Protein AF-A0A1E1XI70-F1 (afdb_monomer_lite)

pLDDT: mean 80.79, std 15.62, range [32.22, 97.38]

InterPro domains:
  IPR002223 Pancreatic trypsin inhibitor Kunitz domain [PF00014] (20-71)
  IPR002223 Pancreatic trypsin inhibitor Kunitz domain [PF00014] (139-196)
  IPR002223 Pancreatic trypsin inhibitor Kunitz domain [PF00014] (202-258)
  IPR002223 Pancreatic trypsin inhibitor Kunitz domain [PR00759] (18-32)
  IPR002223 Pancreatic trypsin inhibitor Kunitz domain [PR00759] (233-243)
  IPR002223 Pancreatic trypsin inhibitor Kunitz domain [PR00759] (243-258)
  IPR002223 Pancreatic trypsin inhibitor Kunitz domain [PS50279] (21-70)
  IPR002223 Pancreatic trypsin inhibitor Kunitz domain [PS50279] (139-196)
  IPR002223 Pancreatic trypsin inhibitor Kunitz domain [PS50279] (203-258)
  IPR002223 Pancreatic trypsin inhibitor Kunitz domain [SM00131] (19-71)
  IPR002223 Pancreatic trypsin inhibitor Kunitz domain [SM00131] (76-132)
  IPR002223 Pancreatic trypsin inhibitor Kunitz domain [SM00131] (137-197)
  IPR002223 Pancreatic trypsin inhibitor Kunitz domain [SM00131] (201-259)
  IPR020901 Proteinase inhibitor I2, Kunitz, conserved site [PS00280] (236-254)
  IPR036880 Pancreatic trypsin inhibitor Kunitz domain superfamily [G3DSA:4.10.410.10] (11-74)
  IPR036880 Pancreatic trypsin inhibitor Kunitz domain superfamily [G3DSA:4.10.410.10] (77-201)
  IPR036880 Pancreatic trypsin inhibitor Kunitz domain superfamily [G3DSA:4.10.410.10] (202-261)
  IPR036880 Pancreatic trypsin inhibitor Kunitz domain superfamily [G3DSA:4.10.410.10] (262-324)
  IPR036880 Pancreatic trypsin inhibitor Kunitz domain superfamily [SSF57362] (17-73)
  IPR036880 Pancreatic trypsin inhibitor Kunitz domain superfamily [SSF57362] (135-198)

Organism: NCBI:txid187763

Secondary structure (DSSP, 8-state):
----------PPS--SPPGGGPPPS-----------EEEETTTTEEEE-SS--S--TTEESSHHHHIIIIIHHHHGGGSPP-EE--SS-EEEEEEETTTTEEEEEEEEE--SS-SS----BSSHHHHHHHHGGG---GGGSPP---EE---S-GGG----EEEEETTTTEEEEE---EE---S--BSSHHHHHHHHGGGS-GGGSPP---B--TTS-S--EEEEEEETTTTEEEEEEE-SBS--S--BSSHHHHHHHH-TT---GGGS-----TT---SEEEEEEETTTTEEEEEEES----TTSS-BSSHHHHHHHH-EE------S---

Radius of gyration: 27.21 Å; chains: 1; bounding box: 69×56×93 Å

Sequence (331 aa):
LLLTIAGLTAAAPGTEVPGVCKIPEDQPPCRANLPAWVYNKSAGYCEKLAHGGCYKPGSFFSEEDCNVNCRDPVLGLCAAPVKRSCGSGSKQYFFDPEMRQCSSYDGCFSTGRVSNGGKTFSSFKDCNDTCERFAQDPCLLSQDSGKDCREEPAASRTKTWFSFNSEKGVCEALNYKGCAGNRNRFRDEKDCWKVCAKHMKTCNLPLSSGYACGHHKGKAVRVYGYNPKSEKCERFMYKGCGGNNNKFRTARDCWNTCARASSNNCAKDPNLNVDGIGIYQRYYYDRGDDKCKFTRFFTKSNDGKNRFYTVTECQKECKAYYKGETNWMED

Structure (mmCIF, N/CA/C/O backbone):
data_AF-A0A1E1XI70-F1
#
_entry.id   AF-A0A1E1XI70-F1
#
loop_
_atom_site.group_PDB
_atom_site.id
_atom_site.type_symbol
_atom_site.label_atom_id
_atom_site.label_alt_id
_atom_site.label_comp_id
_atom_site.label_asym_id
_atom_site.label_entity_id
_atom_site.label_seq_id
_atom_site.pdbx_PDB_ins_code
_atom_site.Cartn_x
_atom_site.Cartn_y
_atom_site.Cartn_z
_atom_site.occupancy
_atom_site.B_iso_or_equiv
_atom_site.auth_seq_id
_atom_site.auth_comp_id
_atom_site.auth_asym_id
_atom_site.auth_atom_id
_atom_site.pdbx_PDB_model_num
ATOM 1 N N . LEU A 1 1 ? 10.504 -40.629 -48.643 1.00 36.75 1 LEU A N 1
ATOM 2 C CA . LEU A 1 1 ? 10.245 -39.173 -48.651 1.00 36.75 1 LEU A CA 1
ATOM 3 C C . LEU A 1 1 ? 9.779 -38.778 -47.246 1.00 36.75 1 LEU A C 1
ATOM 5 O O . LEU A 1 1 ? 8.611 -38.943 -46.934 1.00 36.75 1 LEU A O 1
ATOM 9 N N . LEU A 1 2 ? 10.697 -38.386 -46.360 1.00 32.22 2 LEU A N 1
ATOM 10 C CA . LEU A 1 2 ? 10.379 -37.884 -45.016 1.00 32.22 2 LEU A CA 1
ATOM 11 C C . LEU A 1 2 ? 10.746 -36.400 -45.009 1.00 32.22 2 LEU A C 1
ATOM 13 O O . LEU A 1 2 ? 11.922 -36.053 -44.988 1.00 32.22 2 LEU A O 1
ATOM 17 N N . LEU A 1 3 ? 9.737 -35.539 -45.124 1.00 34.41 3 LEU A N 1
ATOM 18 C CA . LEU A 1 3 ? 9.882 -34.089 -45.020 1.00 34.41 3 LEU A CA 1
ATOM 19 C C . LEU A 1 3 ? 9.812 -33.711 -43.539 1.00 34.41 3 LEU A C 1
ATOM 21 O O . LEU A 1 3 ? 8.733 -33.645 -42.956 1.00 34.41 3 LEU A O 1
ATOM 25 N N . THR A 1 4 ? 10.966 -33.475 -42.922 1.00 32.84 4 THR A N 1
ATOM 26 C CA . THR A 1 4 ? 11.047 -32.794 -41.628 1.00 32.84 4 THR A CA 1
ATOM 27 C C . THR A 1 4 ? 10.835 -31.302 -41.857 1.00 32.84 4 THR A C 1
ATOM 29 O O . THR A 1 4 ? 11.703 -30.621 -42.404 1.00 32.84 4 THR A O 1
ATOM 32 N N . ILE A 1 5 ? 9.675 -30.790 -41.449 1.00 40.28 5 ILE A N 1
ATOM 33 C CA . ILE A 1 5 ? 9.420 -29.351 -41.376 1.00 40.28 5 ILE A CA 1
ATOM 34 C C . ILE A 1 5 ? 10.226 -28.825 -40.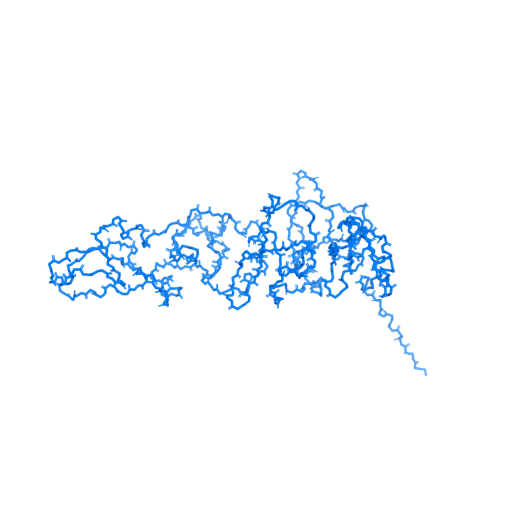185 1.00 40.28 5 ILE A C 1
ATOM 36 O O . ILE A 1 5 ? 9.846 -29.015 -39.031 1.00 40.28 5 ILE A O 1
ATOM 40 N N . ALA A 1 6 ? 11.368 -28.199 -40.467 1.00 37.16 6 ALA A N 1
ATOM 41 C CA . ALA A 1 6 ? 12.094 -27.403 -39.490 1.00 37.16 6 ALA A CA 1
ATOM 42 C C . ALA A 1 6 ? 11.239 -26.174 -39.154 1.00 37.16 6 ALA A C 1
ATOM 44 O O . ALA A 1 6 ? 11.176 -25.211 -39.918 1.00 37.16 6 ALA A O 1
ATOM 45 N N . GLY A 1 7 ? 10.533 -26.227 -38.026 1.00 36.09 7 GLY A N 1
ATOM 46 C CA . GLY A 1 7 ? 9.902 -25.048 -37.453 1.00 36.09 7 GLY A CA 1
ATOM 47 C C . GLY A 1 7 ? 10.990 -24.073 -37.021 1.00 36.09 7 GLY A C 1
ATOM 48 O O . GLY A 1 7 ? 11.683 -24.323 -36.038 1.00 36.09 7 GLY A O 1
ATOM 49 N N . LEU A 1 8 ? 11.148 -22.963 -37.745 1.00 35.81 8 LEU A N 1
ATOM 50 C CA . LEU A 1 8 ? 11.827 -21.795 -37.199 1.00 35.81 8 LEU A CA 1
ATOM 51 C C . LEU A 1 8 ? 10.974 -21.283 -36.036 1.00 35.81 8 LEU A C 1
ATOM 53 O O . LEU A 1 8 ? 9.985 -20.579 -36.235 1.00 35.81 8 LEU A O 1
ATOM 57 N N . THR A 1 9 ? 11.351 -21.627 -34.808 1.00 36.56 9 THR A N 1
ATOM 58 C CA . THR A 1 9 ? 10.930 -20.850 -33.647 1.00 36.56 9 THR A CA 1
ATOM 59 C C . THR A 1 9 ? 11.609 -19.492 -33.771 1.00 36.56 9 THR A C 1
ATOM 61 O O . THR A 1 9 ? 12.802 -19.364 -33.493 1.00 36.56 9 THR A O 1
ATOM 64 N N . ALA A 1 10 ? 10.876 -18.483 -34.241 1.00 38.19 10 ALA A N 1
ATOM 65 C CA . ALA A 1 10 ? 11.302 -17.101 -34.107 1.00 38.19 10 ALA A CA 1
ATOM 66 C C . ALA A 1 10 ? 11.546 -16.848 -32.613 1.00 38.19 10 ALA A C 1
ATOM 68 O O . ALA A 1 10 ? 10.612 -16.898 -31.811 1.00 38.19 10 ALA A O 1
ATOM 69 N N . ALA A 1 11 ? 12.808 -16.652 -32.228 1.00 37.28 11 ALA A N 1
ATOM 70 C CA . ALA A 1 11 ? 13.140 -16.202 -30.888 1.00 37.28 11 ALA A CA 1
ATOM 71 C C . ALA A 1 11 ? 12.366 -14.903 -30.643 1.00 37.28 11 ALA A C 1
ATOM 73 O O . ALA A 1 11 ? 12.444 -13.971 -31.446 1.00 37.28 11 ALA A O 1
ATOM 74 N N . ALA A 1 12 ? 11.572 -14.863 -29.573 1.00 42.62 12 ALA A N 1
ATOM 75 C CA . ALA A 1 12 ? 10.862 -13.653 -29.195 1.00 42.62 12 ALA A CA 1
ATOM 76 C C . ALA A 1 12 ? 11.886 -12.504 -29.069 1.00 42.62 12 ALA A C 1
ATOM 78 O O . ALA A 1 12 ? 12.865 -12.661 -28.334 1.00 42.62 12 ALA A O 1
ATOM 79 N N . PRO A 1 13 ? 11.717 -11.373 -29.777 1.00 45.78 13 PRO A N 1
ATOM 80 C CA . PRO A 1 13 ? 12.669 -10.274 -29.701 1.00 45.78 13 PRO A CA 1
ATOM 81 C C . PRO A 1 13 ? 12.710 -9.725 -28.265 1.00 45.78 13 PRO A C 1
ATOM 83 O O . PRO A 1 13 ? 11.674 -9.372 -27.702 1.00 45.78 13 PRO A O 1
ATOM 86 N N . GLY A 1 14 ? 13.909 -9.686 -27.671 1.00 56.88 14 GLY A N 1
ATOM 87 C CA . GLY A 1 14 ? 14.167 -9.145 -26.329 1.00 56.88 14 GLY A CA 1
ATOM 88 C C . GLY A 1 14 ? 14.480 -10.200 -25.265 1.00 56.88 14 GLY A C 1
ATOM 89 O O . GLY A 1 14 ? 13.714 -10.394 -24.327 1.00 56.88 14 GLY A O 1
ATOM 90 N N . THR A 1 15 ? 15.590 -10.926 -25.395 1.00 64.31 15 THR A N 1
ATOM 91 C CA . THR A 1 15 ? 16.088 -11.821 -24.323 1.00 64.31 15 THR A CA 1
ATOM 92 C C . THR A 1 15 ? 17.598 -11.763 -24.123 1.00 64.31 15 THR A C 1
ATOM 94 O O . THR A 1 15 ? 18.096 -12.202 -23.086 1.00 64.31 15 THR A O 1
ATOM 97 N N . GLU A 1 16 ? 18.344 -11.214 -25.082 1.00 78.88 16 GLU A N 1
ATOM 98 C CA . GLU A 1 16 ? 19.794 -11.097 -24.990 1.00 78.88 16 GLU A CA 1
ATOM 99 C C . GLU A 1 16 ? 20.207 -9.708 -24.515 1.00 78.88 16 GLU A C 1
ATOM 101 O O . GLU A 1 16 ? 19.712 -8.688 -24.987 1.00 78.88 16 GLU A O 1
ATOM 106 N N . VAL A 1 17 ? 21.137 -9.684 -23.561 1.00 85.12 17 VAL A N 1
ATOM 107 C CA . VAL A 1 17 ? 21.724 -8.443 -23.057 1.00 85.12 17 VAL A CA 1
ATOM 108 C C . VAL A 1 17 ? 22.630 -7.858 -24.142 1.00 85.12 17 VAL A C 1
ATOM 110 O O . VAL A 1 17 ? 23.571 -8.553 -24.548 1.00 85.12 17 VAL A O 1
ATOM 113 N N . PRO A 1 18 ? 22.400 -6.607 -24.590 1.00 89.50 18 PRO A N 1
ATOM 114 C CA . PRO A 1 18 ? 23.230 -5.978 -25.610 1.00 89.50 18 PRO A CA 1
ATOM 115 C C . PRO A 1 18 ? 24.713 -5.984 -25.224 1.00 89.50 18 PRO A C 1
ATOM 117 O O . PRO A 1 18 ? 25.066 -5.821 -24.056 1.00 89.50 18 PRO A O 1
ATOM 120 N N . GLY A 1 19 ? 25.604 -6.158 -26.205 1.00 87.88 19 GLY A N 1
ATOM 121 C CA . GLY A 1 19 ? 27.051 -6.233 -25.958 1.00 87.88 19 GLY A CA 1
ATOM 122 C C . GLY A 1 19 ? 27.605 -5.008 -25.221 1.00 87.88 19 GLY A C 1
ATOM 123 O O . GLY A 1 19 ? 28.446 -5.161 -24.340 1.00 87.88 19 GLY A O 1
ATOM 124 N N . VAL A 1 20 ? 27.053 -3.822 -25.505 1.00 88.06 20 VAL A N 1
ATOM 125 C CA . VAL A 1 20 ? 27.390 -2.543 -24.852 1.00 88.06 20 VAL A CA 1
ATOM 126 C C . VAL A 1 20 ? 27.106 -2.524 -23.346 1.00 88.06 20 VAL A C 1
ATOM 128 O O . VAL A 1 20 ? 27.635 -1.672 -22.647 1.00 88.06 20 VAL A O 1
ATOM 131 N N . CYS A 1 21 ? 26.310 -3.469 -22.843 1.00 89.31 21 CYS A N 1
ATOM 132 C CA . CYS A 1 21 ? 25.893 -3.573 -21.445 1.00 89.31 21 CYS A CA 1
ATOM 133 C C . CYS A 1 21 ? 26.704 -4.594 -20.640 1.00 89.31 21 CYS A C 1
ATOM 135 O O . CYS A 1 21 ? 26.502 -4.724 -19.434 1.00 89.31 21 CYS A O 1
ATOM 137 N N . LYS A 1 22 ? 27.580 -5.367 -21.294 1.00 86.94 22 LYS A N 1
ATOM 138 C CA . LYS A 1 22 ? 28.410 -6.375 -20.626 1.00 86.94 22 LYS A CA 1
ATOM 139 C C . LYS A 1 22 ? 29.581 -5.690 -19.922 1.00 86.94 22 LYS A C 1
ATOM 141 O O . LYS A 1 22 ? 30.336 -4.959 -20.557 1.00 86.94 22 LYS A O 1
ATOM 146 N N . ILE A 1 23 ? 29.743 -5.965 -18.628 1.00 76.62 23 ILE A N 1
ATOM 147 C CA . ILE A 1 23 ? 30.882 -5.497 -17.829 1.00 76.62 23 ILE A CA 1
ATOM 148 C C . ILE A 1 23 ? 31.977 -6.578 -17.859 1.00 76.62 23 ILE A C 1
ATOM 150 O O . ILE A 1 23 ? 31.678 -7.721 -17.510 1.00 76.62 23 ILE A O 1
ATOM 154 N N . PRO A 1 24 ? 33.222 -6.259 -18.257 1.00 73.25 24 PRO A N 1
ATOM 155 C CA . PRO A 1 24 ? 34.359 -7.178 -18.153 1.00 73.25 24 PRO A CA 1
ATOM 156 C C . PRO A 1 24 ? 34.677 -7.566 -16.697 1.00 73.25 24 PRO A C 1
ATOM 158 O O . PRO A 1 24 ? 34.631 -6.712 -15.813 1.00 73.25 24 PRO A O 1
ATOM 161 N N . GLU A 1 25 ? 35.018 -8.837 -16.464 1.00 63.12 25 GLU A N 1
ATOM 162 C CA . GLU A 1 25 ? 35.228 -9.432 -15.128 1.00 63.12 25 GLU A CA 1
ATOM 163 C C . GLU A 1 25 ? 36.538 -8.960 -14.457 1.00 63.12 25 GLU A C 1
ATOM 165 O O . GLU A 1 25 ? 36.569 -8.744 -13.247 1.00 63.12 25 GLU A O 1
ATOM 170 N N . ASP A 1 26 ? 37.571 -8.666 -15.255 1.00 60.97 26 ASP A N 1
ATOM 171 C CA . ASP A 1 26 ? 38.874 -8.169 -14.799 1.00 60.97 26 ASP A CA 1
ATOM 172 C C . ASP A 1 26 ? 39.021 -6.664 -15.053 1.00 60.97 26 ASP A C 1
ATOM 174 O O . ASP A 1 26 ? 39.317 -6.229 -16.170 1.00 60.97 26 ASP A O 1
ATOM 178 N N . GLN A 1 27 ? 38.837 -5.838 -14.018 1.00 54.00 27 GLN A N 1
ATOM 179 C CA . GLN A 1 27 ? 39.181 -4.414 -14.090 1.00 54.00 27 GLN A CA 1
ATOM 180 C C . GLN A 1 27 ? 39.881 -3.922 -12.820 1.00 54.00 27 GLN A C 1
ATOM 182 O O . GLN A 1 27 ? 39.425 -4.216 -11.711 1.00 54.00 27 GLN A O 1
ATOM 187 N N . PRO A 1 28 ? 40.970 -3.142 -12.958 1.00 56.28 28 PRO A N 1
ATOM 188 C CA . PRO A 1 28 ? 41.729 -2.651 -11.819 1.00 56.28 28 PRO A CA 1
ATOM 189 C C . PRO A 1 28 ? 40.894 -1.700 -10.943 1.00 56.28 28 PRO A C 1
ATOM 191 O O . PRO A 1 28 ? 39.995 -1.008 -11.437 1.00 56.28 28 PRO A O 1
ATOM 194 N N . PRO A 1 29 ? 41.192 -1.628 -9.632 1.00 56.12 29 PRO A N 1
ATOM 195 C CA . PRO A 1 29 ? 40.524 -0.710 -8.722 1.00 56.12 29 PRO A CA 1
ATOM 196 C C . PRO A 1 29 ? 40.761 0.742 -9.147 1.00 56.12 29 PRO A C 1
ATOM 198 O O . PRO A 1 29 ? 41.874 1.152 -9.476 1.00 56.12 29 PRO A O 1
ATOM 201 N N . CYS A 1 30 ? 39.695 1.532 -9.111 1.00 60.22 30 CYS A N 1
ATOM 202 C CA . CYS A 1 30 ? 39.665 2.890 -9.629 1.00 60.22 30 CYS A CA 1
ATOM 203 C C . CYS A 1 30 ? 39.471 3.904 -8.509 1.00 60.22 30 CYS A C 1
ATOM 205 O O . CYS A 1 30 ? 38.683 3.666 -7.596 1.00 60.22 30 CYS A O 1
ATOM 207 N N . ARG A 1 31 ? 40.188 5.032 -8.580 1.00 56.47 31 ARG A N 1
ATOM 208 C CA . ARG A 1 31 ? 40.193 6.071 -7.532 1.00 56.47 31 ARG A CA 1
ATOM 209 C C . ARG A 1 31 ? 39.330 7.296 -7.849 1.00 56.47 31 ARG A C 1
ATOM 211 O O . ARG A 1 31 ? 39.191 8.161 -6.993 1.00 56.47 31 ARG A O 1
ATOM 218 N N . ALA A 1 32 ? 38.779 7.393 -9.057 1.00 55.78 32 ALA A N 1
ATOM 219 C CA . ALA A 1 32 ? 37.895 8.488 -9.443 1.00 55.78 32 ALA A CA 1
ATOM 220 C C . ALA A 1 32 ? 36.437 8.176 -9.063 1.00 55.78 32 ALA A C 1
ATOM 222 O O . ALA A 1 32 ? 36.011 7.017 -9.086 1.00 55.78 32 ALA A O 1
ATOM 223 N N . ASN A 1 33 ? 35.665 9.219 -8.755 1.00 55.94 33 ASN A N 1
ATOM 224 C CA . ASN A 1 33 ? 34.311 9.110 -8.215 1.00 55.94 33 ASN A CA 1
ATOM 225 C C . ASN A 1 33 ? 33.302 9.813 -9.140 1.00 55.94 33 ASN A C 1
ATOM 227 O O . ASN A 1 33 ? 33.010 10.992 -8.985 1.00 55.94 33 ASN A O 1
ATOM 231 N N . LEU A 1 34 ? 32.819 9.108 -10.170 1.00 58.84 34 LEU A N 1
ATOM 232 C CA . LEU A 1 34 ? 31.731 9.586 -11.033 1.00 58.84 34 LEU A CA 1
ATOM 233 C C . LEU A 1 34 ? 30.537 8.628 -10.921 1.00 58.84 34 LEU A C 1
ATOM 235 O O . LEU A 1 34 ? 30.746 7.419 -10.773 1.00 58.84 34 LEU A O 1
ATOM 239 N N . PRO A 1 35 ? 29.287 9.126 -10.989 1.00 58.69 35 PRO A N 1
ATOM 240 C CA . PRO A 1 35 ? 28.113 8.266 -11.035 1.00 58.69 35 PRO A CA 1
ATOM 241 C C . PRO A 1 35 ? 28.115 7.452 -12.335 1.00 58.69 35 PRO A C 1
ATOM 243 O O . PRO A 1 35 ? 28.136 8.015 -13.425 1.00 58.69 35 PRO A O 1
ATOM 246 N N . ALA A 1 36 ? 28.059 6.128 -12.203 1.00 78.12 36 ALA A N 1
ATOM 247 C CA . ALA A 1 36 ? 27.941 5.202 -13.323 1.00 78.12 36 ALA A CA 1
ATOM 248 C C . ALA A 1 36 ? 26.757 4.256 -13.088 1.00 78.12 36 ALA A C 1
ATOM 250 O O . ALA A 1 36 ? 26.571 3.761 -11.976 1.00 78.12 36 ALA A O 1
ATOM 251 N N . TRP A 1 37 ? 25.959 4.011 -14.119 1.00 83.31 37 TRP A N 1
ATOM 252 C CA . TRP A 1 37 ? 24.818 3.100 -14.129 1.00 83.31 37 TRP A CA 1
ATOM 253 C C . TRP A 1 37 ? 25.167 1.851 -14.918 1.00 83.31 37 TRP A C 1
ATOM 255 O O . TRP A 1 37 ? 25.757 1.955 -15.989 1.00 83.31 37 TRP A O 1
ATOM 265 N N . VAL A 1 38 ? 24.803 0.678 -14.411 1.00 85.31 38 VAL A N 1
ATOM 266 C CA . VAL A 1 38 ? 25.072 -0.604 -15.068 1.00 85.31 38 VAL A CA 1
ATOM 267 C C . VAL A 1 38 ? 23.842 -1.486 -15.098 1.00 85.31 38 VAL A C 1
ATOM 269 O O . VAL A 1 38 ? 23.021 -1.444 -14.185 1.00 85.31 38 VAL A O 1
ATOM 272 N N . TYR A 1 39 ? 23.716 -2.307 -16.137 1.00 87.75 39 TYR A N 1
ATOM 273 C CA . TYR A 1 39 ? 22.604 -3.238 -16.254 1.00 87.75 39 TYR A CA 1
ATOM 274 C C . TYR A 1 39 ? 22.882 -4.535 -15.493 1.00 87.75 39 TYR A C 1
ATOM 276 O O . TYR A 1 39 ? 23.754 -5.325 -15.854 1.00 87.75 39 TYR A O 1
ATOM 284 N N . ASN A 1 40 ? 22.096 -4.785 -14.453 1.00 83.06 40 ASN A N 1
ATOM 285 C CA . ASN A 1 40 ? 22.124 -6.032 -13.712 1.00 83.06 40 ASN A CA 1
ATOM 286 C C . ASN A 1 40 ? 21.227 -7.056 -14.420 1.00 83.06 40 ASN A C 1
ATOM 288 O O . ASN A 1 40 ? 20.004 -6.968 -14.336 1.00 83.06 40 ASN A O 1
ATOM 292 N N . LYS A 1 41 ? 21.819 -8.038 -15.118 1.00 82.25 41 LYS A N 1
ATOM 293 C CA . LYS A 1 41 ? 21.067 -9.060 -15.874 1.00 82.25 41 LYS A CA 1
ATOM 294 C C . LYS A 1 41 ? 20.170 -9.921 -14.982 1.00 82.25 41 LYS A C 1
ATOM 296 O O . LYS A 1 41 ? 19.035 -10.186 -15.363 1.00 82.25 41 LYS A O 1
ATOM 301 N N . SER A 1 42 ? 20.663 -10.353 -13.820 1.00 75.94 42 SER A N 1
ATOM 302 C CA . SER A 1 42 ? 19.903 -11.199 -12.886 1.00 75.94 42 SER A CA 1
ATOM 303 C C . SER A 1 42 ? 18.691 -10.463 -12.325 1.00 75.94 42 SER A C 1
ATOM 305 O O . SER A 1 42 ? 17.639 -11.056 -12.096 1.00 75.94 42 SER A O 1
ATOM 307 N N . ALA A 1 43 ? 18.840 -9.154 -12.132 1.00 76.50 43 ALA A N 1
ATOM 308 C CA . ALA A 1 43 ? 17.792 -8.302 -11.614 1.00 76.50 43 ALA A CA 1
ATOM 309 C C . ALA A 1 43 ? 16.948 -7.644 -12.729 1.00 76.50 43 ALA A C 1
ATOM 311 O O . ALA A 1 43 ? 15.856 -7.161 -12.465 1.00 76.50 43 ALA A O 1
ATOM 312 N N . GLY A 1 44 ? 17.391 -7.623 -13.983 1.00 81.75 44 GLY A N 1
ATOM 313 C CA . GLY A 1 44 ? 16.647 -7.047 -15.105 1.00 81.75 44 GLY A CA 1
ATOM 314 C C . GLY A 1 44 ? 16.493 -5.520 -15.059 1.00 81.75 44 GLY A C 1
ATOM 315 O O . GLY A 1 44 ? 15.479 -5.000 -15.520 1.00 81.75 44 GLY A O 1
ATOM 316 N N . TYR A 1 45 ? 17.440 -4.784 -14.464 1.00 84.31 45 TYR A N 1
ATOM 317 C CA . TYR A 1 45 ? 17.377 -3.318 -14.393 1.00 84.31 45 TYR A CA 1
ATOM 318 C C . TYR A 1 45 ? 18.740 -2.635 -14.292 1.00 84.31 45 TYR A C 1
ATOM 320 O O . TYR A 1 45 ? 19.744 -3.258 -13.956 1.00 84.31 45 TYR A O 1
ATOM 328 N N . CYS A 1 46 ? 18.739 -1.321 -14.520 1.00 88.00 46 CYS A N 1
ATOM 329 C CA . CYS A 1 46 ? 19.896 -0.457 -14.338 1.00 88.00 46 CYS A CA 1
ATOM 330 C C . CYS A 1 46 ? 20.081 -0.023 -12.880 1.00 88.00 46 CYS A C 1
ATOM 332 O O . CYS A 1 46 ? 19.148 0.463 -12.237 1.00 88.00 46 CYS A O 1
ATOM 334 N N . GLU A 1 47 ? 21.283 -0.219 -12.345 1.00 82.69 47 GLU A N 1
ATOM 335 C CA . GLU A 1 47 ? 21.668 0.121 -10.978 1.00 82.69 47 GLU A CA 1
ATOM 336 C C . GLU A 1 47 ? 22.840 1.100 -10.954 1.00 82.69 47 GLU A C 1
ATOM 338 O O . GLU A 1 47 ? 23.747 1.034 -11.782 1.00 82.69 47 GLU A O 1
ATOM 343 N N . LYS A 1 48 ? 22.828 2.012 -9.982 1.00 79.94 48 LYS A N 1
ATOM 344 C CA . LYS A 1 48 ? 23.933 2.943 -9.755 1.00 79.94 48 LYS A CA 1
ATOM 345 C C . LYS A 1 48 ? 25.100 2.212 -9.082 1.00 79.94 48 LYS A C 1
ATOM 347 O O . LYS A 1 48 ? 24.890 1.504 -8.099 1.00 79.94 48 LYS A O 1
ATOM 352 N N . LEU A 1 49 ? 26.320 2.426 -9.564 1.00 73.88 49 LEU A N 1
ATOM 353 C CA . LEU A 1 49 ? 27.565 1.946 -8.966 1.00 73.88 49 LEU A CA 1
ATOM 354 C C . LEU A 1 49 ? 28.106 2.911 -7.907 1.00 73.88 49 LEU A C 1
ATOM 356 O O . LEU A 1 49 ? 27.934 4.126 -8.000 1.00 73.88 49 LEU A O 1
ATOM 360 N N . ALA A 1 50 ? 28.811 2.343 -6.924 1.00 61.75 50 ALA A N 1
ATOM 361 C CA . ALA A 1 50 ? 29.405 3.080 -5.812 1.00 61.75 50 ALA A CA 1
ATOM 362 C C . ALA A 1 50 ? 30.701 3.833 -6.139 1.00 61.75 50 ALA A C 1
ATOM 364 O O . ALA A 1 50 ? 30.962 4.873 -5.550 1.00 61.75 50 ALA A O 1
ATOM 365 N N . HIS A 1 51 ? 31.496 3.307 -7.073 1.00 57.88 51 HIS A N 1
ATOM 366 C CA . HIS A 1 51 ? 32.818 3.822 -7.440 1.00 57.88 51 HIS A CA 1
ATOM 367 C C . HIS A 1 51 ? 32.964 3.789 -8.968 1.00 57.88 51 HIS A C 1
ATOM 369 O O . HIS A 1 51 ? 33.598 2.893 -9.528 1.00 57.88 51 HIS A O 1
ATOM 375 N N . GLY A 1 52 ? 32.268 4.693 -9.661 1.00 53.94 52 GLY A N 1
ATOM 376 C CA . GLY A 1 52 ? 32.109 4.658 -11.120 1.00 53.94 52 GLY A CA 1
ATOM 377 C C . GLY A 1 52 ? 33.088 5.518 -11.925 1.00 53.94 52 GLY A C 1
ATOM 378 O O . GLY A 1 52 ? 32.877 5.695 -13.118 1.00 53.94 52 GLY A O 1
ATOM 379 N N . GLY A 1 53 ? 34.140 6.088 -11.325 1.00 53.75 53 GLY A N 1
ATOM 380 C CA . GLY A 1 53 ? 34.917 7.150 -11.982 1.00 53.75 53 GLY A CA 1
ATOM 381 C C . GLY A 1 53 ? 35.958 6.749 -13.022 1.00 53.75 53 GLY A C 1
ATOM 382 O O . GLY A 1 53 ? 36.698 7.613 -13.477 1.00 53.75 53 GLY A O 1
ATOM 383 N N . CYS A 1 54 ? 36.009 5.501 -13.464 1.00 56.72 54 CYS A N 1
ATOM 384 C CA . CYS A 1 54 ? 36.602 5.201 -14.763 1.00 56.72 54 CYS A CA 1
ATOM 385 C C . CYS A 1 54 ? 35.532 4.535 -15.599 1.00 56.72 54 CYS A C 1
ATOM 387 O O . CYS A 1 54 ? 34.913 3.571 -15.154 1.00 56.72 54 CYS A O 1
ATOM 389 N N . TYR A 1 55 ? 35.318 5.085 -16.791 1.00 56.28 55 TYR A N 1
ATOM 390 C CA . TYR A 1 55 ? 34.485 4.504 -17.830 1.00 56.28 55 TYR A CA 1
ATOM 391 C C . TYR A 1 55 ? 34.719 2.996 -17.903 1.00 56.28 55 TYR A C 1
ATOM 393 O O . TYR A 1 55 ? 35.754 2.538 -18.388 1.00 56.28 55 TYR A O 1
ATOM 401 N N . LYS A 1 56 ? 33.752 2.225 -17.409 1.00 67.44 56 LYS A N 1
ATOM 402 C CA . LYS A 1 56 ? 33.727 0.784 -17.612 1.00 67.44 56 LYS A CA 1
ATOM 403 C C . LYS A 1 56 ? 32.928 0.541 -18.887 1.00 67.44 56 LYS A C 1
ATOM 405 O O . LYS A 1 56 ? 31.797 1.033 -18.968 1.00 67.44 56 LYS A O 1
ATOM 410 N N . PRO A 1 57 ? 33.449 -0.203 -19.876 1.00 77.31 57 PRO A N 1
ATOM 411 C CA . PRO A 1 57 ? 32.589 -0.833 -20.871 1.00 77.31 57 PRO A CA 1
ATOM 412 C C . PRO A 1 57 ? 31.423 -1.523 -20.147 1.00 77.31 57 PRO A C 1
ATOM 414 O O . PRO A 1 57 ? 31.654 -2.193 -19.138 1.00 77.31 57 PRO A O 1
ATOM 417 N N . GLY A 1 58 ? 30.183 -1.276 -20.575 1.00 80.25 58 GLY A N 1
ATOM 418 C CA . GLY A 1 58 ? 29.000 -1.721 -19.827 1.00 80.25 58 GLY A CA 1
ATOM 419 C C . GLY A 1 58 ? 28.350 -0.685 -18.905 1.00 80.25 58 GLY A C 1
ATOM 420 O O . GLY A 1 58 ? 27.318 -1.003 -18.315 1.00 80.25 58 GLY A O 1
ATOM 421 N N . SER A 1 59 ? 28.923 0.518 -18.749 1.00 83.56 59 SER A N 1
ATOM 422 C CA . SER A 1 59 ? 28.412 1.557 -17.839 1.00 83.56 59 SER A CA 1
ATOM 423 C C . SER A 1 59 ? 28.004 2.862 -18.531 1.00 83.56 59 SER A C 1
ATOM 425 O O . SER A 1 59 ? 28.540 3.218 -19.578 1.00 83.56 59 SER A O 1
ATOM 427 N N . PHE A 1 60 ? 27.052 3.576 -17.923 1.00 84.81 60 PHE A N 1
ATOM 428 C CA . PHE A 1 60 ? 26.389 4.760 -18.480 1.00 84.81 60 PHE A CA 1
ATOM 429 C C . PHE A 1 60 ? 26.342 5.913 -17.472 1.00 84.81 60 PHE A C 1
ATOM 431 O O . PHE A 1 60 ? 26.333 5.690 -16.263 1.00 84.81 60 PHE A O 1
ATOM 438 N N . PHE A 1 61 ? 26.258 7.154 -17.948 1.00 80.75 61 PHE A N 1
ATOM 439 C CA . PHE A 1 61 ? 26.227 8.337 -17.078 1.00 80.75 61 PHE A CA 1
ATOM 440 C C . PHE A 1 61 ? 24.897 8.569 -16.372 1.00 80.75 61 PHE A C 1
ATOM 442 O O . PHE A 1 61 ? 24.863 9.120 -15.270 1.00 80.75 61 PHE A O 1
ATOM 449 N N . SER A 1 62 ? 23.799 8.136 -16.985 1.00 84.88 62 SER A N 1
ATOM 450 C CA . SER A 1 62 ? 22.458 8.295 -16.439 1.00 84.88 62 SER A CA 1
ATOM 451 C C . SER A 1 62 ? 21.700 6.968 -16.405 1.00 84.88 62 SER A C 1
ATOM 453 O O . SER A 1 62 ? 21.998 6.032 -17.152 1.00 84.88 62 SER A O 1
ATOM 455 N N . GLU A 1 63 ? 20.711 6.890 -15.510 1.00 86.62 63 GLU A N 1
ATOM 456 C CA . GLU A 1 63 ? 19.789 5.751 -15.438 1.00 86.62 63 GLU A CA 1
ATOM 457 C C . GLU A 1 63 ? 19.062 5.574 -16.768 1.00 86.62 63 GLU A C 1
ATOM 459 O O . GLU A 1 63 ? 18.889 4.450 -17.229 1.00 86.62 63 GLU A O 1
ATOM 464 N N . GLU A 1 64 ? 18.693 6.691 -17.395 1.00 88.06 64 GLU A N 1
ATOM 465 C CA . GLU A 1 64 ? 17.985 6.720 -18.668 1.00 88.06 64 GLU A CA 1
ATOM 466 C C . GLU A 1 64 ? 18.835 6.153 -19.801 1.00 88.06 64 GLU A C 1
ATOM 468 O O . GLU A 1 64 ? 18.377 5.266 -20.515 1.00 88.06 64 GLU A O 1
ATOM 473 N N . ASP A 1 65 ? 20.098 6.572 -19.912 1.00 89.38 65 ASP A N 1
ATOM 474 C CA . ASP A 1 65 ? 21.005 6.037 -20.929 1.00 89.38 65 ASP A CA 1
ATOM 475 C C . ASP A 1 65 ? 21.198 4.529 -20.753 1.00 89.38 65 ASP A C 1
ATOM 477 O O . ASP A 1 65 ? 21.157 3.778 -21.727 1.00 89.38 65 ASP A O 1
ATOM 481 N N . CYS A 1 66 ? 21.359 4.058 -19.513 1.00 90.38 66 CYS A N 1
ATOM 482 C CA . CYS A 1 66 ? 21.437 2.625 -19.245 1.00 90.38 66 CYS A CA 1
ATOM 483 C C . CYS A 1 66 ? 20.132 1.910 -19.623 1.00 90.38 66 CYS A C 1
ATOM 485 O O . CYS A 1 66 ? 20.160 0.845 -20.243 1.00 90.38 66 CYS A O 1
ATOM 487 N N . ASN A 1 67 ? 18.977 2.479 -19.273 1.00 90.31 67 ASN A N 1
ATOM 488 C CA . ASN A 1 67 ? 17.683 1.883 -19.583 1.00 90.31 67 ASN A CA 1
ATOM 489 C C . ASN A 1 67 ? 17.497 1.738 -21.096 1.00 90.31 67 ASN A C 1
ATOM 491 O O . ASN A 1 67 ? 17.212 0.638 -21.567 1.00 90.31 67 ASN A O 1
ATOM 495 N N . VAL A 1 68 ? 17.761 2.813 -21.838 1.00 88.50 68 VAL A N 1
ATOM 496 C CA . VAL A 1 68 ? 17.650 2.885 -23.297 1.00 88.50 68 VAL A CA 1
ATOM 497 C C . VAL A 1 68 ? 18.563 1.880 -23.989 1.00 88.50 68 VAL A C 1
ATOM 499 O O . VAL A 1 68 ? 18.141 1.211 -24.928 1.00 88.50 68 VAL A O 1
ATOM 502 N N . ASN A 1 69 ? 19.809 1.757 -23.533 1.00 89.56 69 ASN A N 1
ATOM 503 C CA . ASN A 1 69 ? 20.803 0.918 -24.199 1.00 89.56 69 ASN A CA 1
ATOM 504 C C . ASN A 1 69 ? 20.788 -0.543 -23.731 1.00 89.56 69 ASN A C 1
ATOM 506 O O . ASN A 1 69 ? 21.322 -1.399 -24.435 1.00 89.56 69 ASN A O 1
ATOM 510 N N . CYS A 1 70 ? 20.199 -0.842 -22.566 1.00 90.75 70 CYS A N 1
ATOM 511 C CA . CYS A 1 70 ? 20.292 -2.163 -21.941 1.00 90.75 70 CYS A CA 1
ATOM 512 C C . CYS A 1 70 ? 18.960 -2.757 -21.512 1.00 90.75 70 CYS A C 1
ATOM 514 O O . CYS A 1 70 ? 18.614 -3.851 -21.954 1.00 90.75 70 CYS A O 1
ATOM 516 N N . ARG A 1 71 ? 18.217 -2.069 -20.640 1.00 91.31 71 ARG A N 1
ATOM 517 C CA . ARG A 1 71 ? 16.974 -2.607 -20.073 1.00 91.31 71 ARG A CA 1
ATOM 518 C C . ARG A 1 71 ? 15.900 -2.748 -21.144 1.00 91.31 71 ARG A C 1
ATOM 520 O O . ARG A 1 71 ? 15.323 -3.819 -21.292 1.00 91.31 71 ARG A O 1
ATOM 527 N N . ASP A 1 72 ? 15.633 -1.681 -21.880 1.00 90.31 72 ASP A N 1
ATOM 528 C CA . ASP A 1 72 ? 14.523 -1.619 -22.822 1.00 90.31 72 ASP A CA 1
ATOM 529 C C . ASP A 1 72 ? 14.706 -2.594 -24.000 1.00 90.31 72 ASP A C 1
ATOM 531 O O . ASP A 1 72 ? 13.748 -3.297 -24.318 1.00 90.31 72 ASP A O 1
ATOM 535 N N . PRO A 1 73 ? 15.916 -2.779 -24.574 1.00 89.75 73 PRO A N 1
ATOM 536 C CA . PRO A 1 73 ? 16.168 -3.856 -25.532 1.00 89.75 73 PRO A CA 1
ATOM 537 C C . PRO A 1 73 ? 15.882 -5.260 -24.984 1.00 89.75 73 PRO A C 1
ATOM 539 O O . PRO A 1 73 ? 15.400 -6.116 -25.724 1.00 89.75 73 PRO A O 1
ATOM 542 N N . VAL A 1 74 ? 16.145 -5.507 -23.694 1.00 89.44 74 VAL A N 1
ATOM 543 C CA . VAL A 1 74 ? 15.807 -6.785 -23.047 1.00 89.44 74 VAL A CA 1
ATOM 544 C C . VAL A 1 74 ? 14.300 -6.904 -22.815 1.00 89.44 74 VAL A C 1
ATOM 546 O O . VAL A 1 74 ? 13.752 -7.986 -22.977 1.00 89.44 74 VAL A O 1
ATOM 549 N N . LEU A 1 75 ? 13.603 -5.821 -22.473 1.00 88.56 75 LEU A N 1
ATOM 550 C CA . LEU A 1 75 ? 12.148 -5.845 -22.293 1.00 88.56 75 LEU A CA 1
ATOM 551 C C . LEU A 1 75 ? 11.383 -5.929 -23.623 1.00 88.56 75 LEU A C 1
ATOM 553 O O . LEU A 1 75 ? 10.266 -6.450 -23.657 1.00 88.56 75 LEU A O 1
ATOM 557 N N . GLY A 1 76 ? 11.964 -5.439 -24.720 1.00 88.62 76 GLY A N 1
ATOM 558 C CA . GLY A 1 76 ? 11.348 -5.432 -26.044 1.00 88.62 76 GLY A CA 1
ATOM 559 C C . GLY A 1 76 ? 9.999 -4.712 -26.029 1.00 88.62 76 GLY A C 1
ATOM 560 O O . GLY A 1 76 ? 9.902 -3.554 -25.630 1.00 88.62 76 GLY A O 1
ATOM 561 N N . LEU A 1 77 ? 8.933 -5.424 -26.410 1.00 88.25 77 LEU A N 1
ATOM 562 C CA . LEU A 1 77 ? 7.557 -4.902 -26.399 1.00 88.25 77 LEU A CA 1
ATOM 563 C C . LEU A 1 77 ? 7.074 -4.449 -25.012 1.00 88.25 77 LEU A C 1
ATOM 565 O O . LEU A 1 77 ? 6.140 -3.654 -24.922 1.00 88.25 77 LEU A O 1
ATOM 569 N N . CYS A 1 78 ? 7.706 -4.953 -23.953 1.00 90.38 78 CYS A N 1
ATOM 570 C CA . CYS A 1 78 ? 7.396 -4.638 -22.565 1.00 90.38 78 CYS A CA 1
ATOM 571 C C . CYS A 1 78 ? 8.198 -3.447 -22.029 1.00 90.38 78 CYS A C 1
ATOM 573 O O . CYS A 1 78 ? 8.063 -3.112 -20.857 1.00 90.38 78 CYS A O 1
ATOM 575 N N . ALA A 1 79 ? 9.061 -2.813 -22.827 1.00 90.38 79 ALA A N 1
ATOM 576 C CA . ALA A 1 79 ? 9.678 -1.562 -22.404 1.00 90.38 79 ALA A CA 1
ATOM 577 C C . ALA A 1 79 ? 8.598 -0.488 -22.174 1.00 90.38 79 ALA A C 1
ATOM 579 O O . ALA A 1 79 ? 7.537 -0.511 -22.804 1.00 90.38 79 ALA A O 1
ATOM 580 N N . ALA A 1 80 ? 8.858 0.457 -21.267 1.00 85.50 80 ALA A N 1
ATOM 581 C CA . ALA A 1 80 ? 7.897 1.513 -20.966 1.00 85.50 80 ALA A CA 1
ATOM 582 C C . ALA A 1 80 ? 7.664 2.402 -22.205 1.00 85.50 80 ALA A C 1
ATOM 584 O O . ALA A 1 80 ? 8.626 2.952 -22.746 1.00 85.50 80 ALA A O 1
ATOM 585 N N . PRO A 1 81 ? 6.412 2.598 -22.655 1.00 82.00 81 PRO A N 1
ATOM 586 C CA . PRO A 1 81 ? 6.128 3.513 -23.750 1.00 82.00 81 PRO A CA 1
ATOM 587 C C . PRO A 1 81 ? 6.232 4.978 -23.297 1.00 82.00 81 PRO A C 1
ATOM 589 O O . PRO A 1 81 ? 5.917 5.336 -22.159 1.00 82.00 81 PRO A O 1
ATOM 592 N N . VAL A 1 82 ? 6.624 5.863 -24.218 1.00 80.69 82 VAL A N 1
ATOM 593 C CA . VAL A 1 82 ? 6.778 7.298 -23.932 1.00 80.69 82 VAL A CA 1
ATOM 594 C C . VAL A 1 82 ? 5.410 7.981 -23.875 1.00 80.69 82 VAL A C 1
ATOM 596 O O . VAL A 1 82 ? 4.721 8.112 -24.895 1.00 80.69 82 VAL A O 1
ATOM 599 N N . LYS A 1 83 ? 5.026 8.431 -22.675 1.00 79.00 83 LYS A N 1
ATOM 600 C CA . LYS A 1 83 ? 3.802 9.210 -22.425 1.00 79.00 83 LYS A CA 1
ATOM 601 C C . LYS A 1 83 ? 3.841 10.535 -23.193 1.00 79.00 83 LYS A C 1
ATOM 603 O O . LYS A 1 83 ? 4.892 11.164 -23.307 1.00 79.00 83 LYS A O 1
ATOM 608 N N . ARG A 1 84 ? 2.691 10.989 -23.696 1.00 76.06 84 ARG A N 1
ATOM 609 C CA . ARG A 1 84 ? 2.527 12.316 -24.306 1.00 76.06 84 ARG A CA 1
ATOM 610 C C . ARG A 1 84 ? 1.298 13.024 -23.754 1.00 76.06 84 ARG A C 1
ATOM 612 O O . ARG A 1 84 ? 0.267 12.402 -23.516 1.00 76.06 84 ARG A O 1
ATOM 619 N N . SER A 1 85 ? 1.400 14.344 -23.638 1.00 72.75 85 SER A N 1
ATOM 620 C CA . SER A 1 85 ? 0.260 15.203 -23.325 1.00 72.75 85 SER A CA 1
ATOM 621 C C . SER A 1 85 ? -0.717 15.235 -24.500 1.00 72.75 85 SER A C 1
ATOM 623 O O . SER A 1 85 ? -0.327 15.542 -25.627 1.00 72.75 85 SER A O 1
ATOM 625 N N . CYS A 1 86 ? -1.987 14.943 -24.234 1.00 74.38 86 CYS A N 1
ATOM 626 C CA . CYS A 1 86 ? -3.081 15.075 -25.190 1.00 74.38 86 CYS A CA 1
ATOM 627 C C . CYS A 1 86 ? -4.327 15.638 -24.493 1.00 74.38 86 CYS A C 1
ATOM 629 O O . CYS A 1 86 ? -4.494 15.469 -23.288 1.00 74.38 86 CYS A O 1
ATOM 631 N N . GLY A 1 87 ? -5.183 16.339 -25.247 1.00 67.06 87 GLY A N 1
ATOM 632 C CA . GLY A 1 87 ? -6.388 16.984 -24.703 1.00 67.06 87 GLY A CA 1
ATOM 633 C C . GLY A 1 87 ? -7.512 16.010 -24.327 1.00 67.06 87 GLY A C 1
ATOM 634 O O . GLY A 1 87 ? -8.391 16.361 -23.550 1.00 67.06 87 GLY A O 1
ATOM 635 N N . SER A 1 88 ? -7.482 14.787 -24.861 1.00 70.44 88 SER A N 1
ATOM 636 C CA . SER A 1 88 ? -8.373 13.681 -24.506 1.00 70.44 88 SER A CA 1
ATOM 637 C C . SER A 1 88 ? -7.639 12.367 -24.774 1.00 70.44 88 SER A C 1
ATOM 639 O O . SER A 1 88 ? -6.998 12.234 -25.818 1.00 70.44 88 SER A O 1
ATOM 641 N N . GLY A 1 89 ? -7.688 11.428 -23.829 1.00 71.88 89 GLY A N 1
ATOM 642 C CA . GLY A 1 89 ? -7.000 10.140 -23.908 1.00 71.88 89 GLY A CA 1
ATOM 643 C C . GLY A 1 89 ? -7.917 8.992 -23.504 1.00 71.88 89 GLY A C 1
ATOM 644 O O . GLY A 1 89 ? -8.869 9.180 -22.749 1.00 71.88 89 GLY A O 1
ATOM 645 N N . SER A 1 90 ? -7.638 7.804 -24.031 1.00 79.94 90 SER A N 1
ATOM 646 C CA . SER A 1 90 ? -8.287 6.563 -23.611 1.00 79.94 90 SER A CA 1
ATOM 647 C C . SER A 1 90 ? -7.443 5.856 -22.553 1.00 79.94 90 SER A C 1
ATOM 649 O O . SER A 1 90 ? -6.247 6.121 -22.419 1.00 79.94 90 SER A O 1
ATOM 651 N N . LYS A 1 91 ? -8.060 4.939 -21.8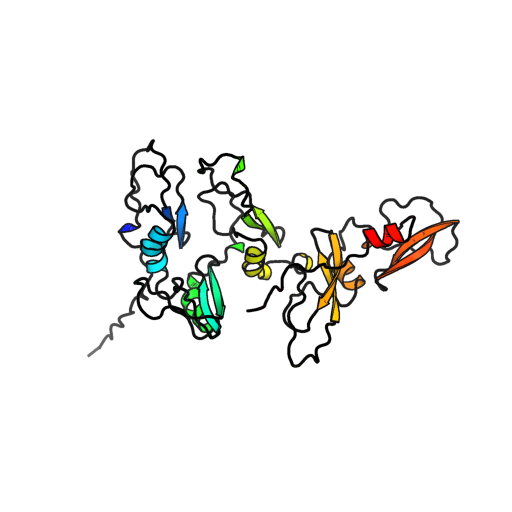02 1.00 85.88 91 LYS A N 1
ATOM 652 C CA . LYS A 1 91 ? -7.327 4.055 -20.896 1.00 85.88 91 LYS A CA 1
ATOM 653 C C . LYS A 1 91 ? -6.423 3.138 -21.713 1.00 85.88 91 LYS A C 1
ATOM 655 O O . LYS A 1 91 ? -6.894 2.409 -22.584 1.00 85.88 91 LYS A O 1
ATOM 660 N N . GLN A 1 92 ? -5.128 3.197 -21.441 1.00 87.44 92 GLN A N 1
ATOM 661 C CA . GLN A 1 92 ? -4.097 2.426 -22.129 1.00 87.44 92 GLN A CA 1
ATOM 662 C C . GLN A 1 92 ? -3.340 1.576 -21.112 1.00 87.44 92 GLN A C 1
ATOM 664 O O . GLN A 1 92 ? -3.075 2.036 -20.001 1.00 87.44 92 GLN A O 1
ATOM 669 N N . TYR A 1 93 ? -2.963 0.357 -21.496 1.00 89.31 93 TYR A N 1
ATOM 670 C CA . TYR A 1 93 ? -2.242 -0.579 -20.631 1.00 89.31 93 TYR A CA 1
ATOM 671 C C . TYR A 1 93 ? -0.791 -0.712 -21.087 1.00 89.31 93 TYR A C 1
ATOM 673 O O . TYR A 1 93 ? -0.517 -0.700 -22.282 1.00 89.31 93 TYR A O 1
ATOM 681 N N . PHE A 1 94 ? 0.154 -0.833 -20.163 1.00 90.88 94 PHE A N 1
ATOM 682 C CA . PHE A 1 94 ? 1.578 -0.983 -20.469 1.00 90.88 94 PHE A CA 1
ATOM 683 C C . PHE A 1 94 ? 2.282 -1.735 -19.342 1.00 90.88 94 PHE A C 1
ATOM 685 O O . PHE A 1 94 ? 1.804 -1.738 -18.209 1.00 90.88 94 PHE A O 1
ATOM 692 N N . PHE A 1 95 ? 3.417 -2.367 -19.636 1.00 90.19 95 PHE A N 1
ATOM 693 C CA . PHE A 1 95 ? 4.266 -2.912 -18.582 1.00 90.19 95 PHE A CA 1
ATOM 694 C C . PHE A 1 95 ? 5.076 -1.773 -17.972 1.00 90.19 95 PHE A C 1
ATOM 696 O O . PHE A 1 95 ? 5.790 -1.074 -18.687 1.00 90.19 95 PHE A O 1
ATOM 703 N N . ASP A 1 96 ? 4.939 -1.573 -16.666 1.00 88.06 96 ASP A N 1
ATOM 704 C CA . ASP A 1 96 ? 5.724 -0.617 -15.900 1.00 88.06 96 ASP A CA 1
ATOM 705 C C . ASP A 1 96 ? 7.004 -1.314 -15.404 1.00 88.06 96 ASP A C 1
ATOM 707 O O . ASP A 1 96 ? 6.928 -2.156 -14.503 1.00 88.06 96 ASP A O 1
ATOM 711 N N . PRO A 1 97 ? 8.191 -0.998 -15.957 1.00 85.44 97 PRO A N 1
ATOM 712 C CA . PRO A 1 97 ? 9.437 -1.645 -15.562 1.00 85.44 97 PRO A CA 1
ATOM 713 C C . PRO A 1 97 ? 9.883 -1.294 -14.141 1.00 85.44 97 PRO A C 1
ATOM 715 O O . PRO A 1 97 ? 10.682 -2.029 -13.558 1.00 85.44 97 PRO A O 1
ATOM 718 N N . GLU A 1 98 ? 9.407 -0.177 -13.581 1.00 79.06 98 GLU A N 1
ATOM 719 C CA . GLU A 1 98 ? 9.705 0.197 -12.200 1.00 79.06 98 GLU A CA 1
ATOM 720 C C . GLU A 1 98 ? 8.869 -0.628 -11.225 1.00 79.06 98 GLU A C 1
ATOM 722 O O . GLU A 1 98 ? 9.421 -1.169 -10.264 1.00 79.06 98 GLU A O 1
ATOM 727 N N . MET A 1 99 ? 7.565 -0.764 -11.493 1.00 80.12 99 MET A N 1
ATOM 728 C CA . MET A 1 99 ? 6.647 -1.551 -10.659 1.00 80.12 99 MET A CA 1
ATOM 729 C C . MET A 1 99 ? 6.690 -3.059 -10.953 1.00 80.12 99 MET A C 1
ATOM 731 O O . MET A 1 99 ? 6.197 -3.844 -10.145 1.00 80.12 99 MET A O 1
ATOM 735 N N . ARG A 1 100 ? 7.276 -3.467 -12.089 1.00 81.88 100 ARG A N 1
ATOM 736 C CA . ARG A 1 100 ? 7.312 -4.846 -12.616 1.00 81.88 100 ARG A CA 1
ATOM 737 C C . ARG A 1 100 ? 5.937 -5.490 -12.716 1.00 81.88 100 ARG A C 1
ATOM 739 O O . ARG A 1 100 ? 5.734 -6.653 -12.375 1.00 81.88 100 ARG A O 1
ATOM 746 N N . GLN A 1 101 ? 4.983 -4.716 -13.186 1.00 87.06 101 GLN A N 1
ATOM 747 C CA . GLN A 1 101 ? 3.630 -5.182 -13.408 1.00 87.06 101 GLN A CA 1
ATOM 748 C C . GLN A 1 101 ? 3.025 -4.398 -14.554 1.00 87.06 101 GLN A C 1
ATOM 750 O O . GLN A 1 101 ? 3.477 -3.304 -14.898 1.00 87.06 101 GLN A O 1
ATOM 755 N N . CYS A 1 102 ? 1.976 -4.955 -15.131 1.00 89.81 102 CYS A N 1
ATOM 756 C CA . CYS A 1 102 ? 1.134 -4.180 -16.010 1.00 89.81 102 CYS A CA 1
ATOM 757 C C . CYS A 1 102 ? 0.418 -3.096 -15.204 1.00 89.81 102 CYS A C 1
ATOM 759 O O . CYS A 1 102 ? -0.07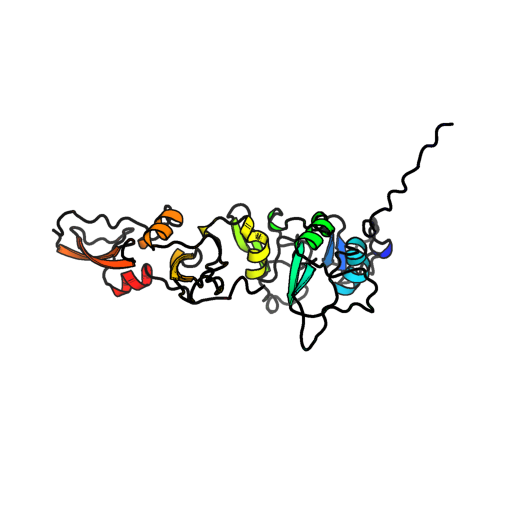0 -3.334 -14.101 1.00 89.81 102 CYS A O 1
ATOM 7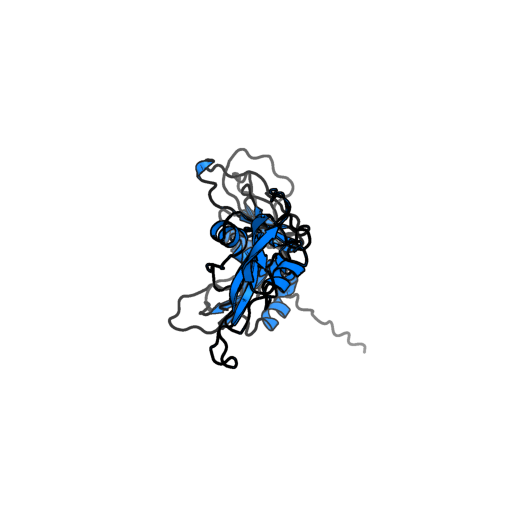61 N N . SER A 1 103 ? 0.395 -1.899 -15.768 1.00 88.62 103 SER A N 1
ATOM 762 C CA . SER A 1 103 ? -0.235 -0.704 -15.225 1.00 88.62 103 SER A CA 1
ATOM 763 C C . SER A 1 103 ? -1.107 -0.082 -16.311 1.00 88.62 103 SER A C 1
ATOM 765 O O . SER A 1 103 ? -0.955 -0.379 -17.501 1.00 88.62 103 SER A O 1
ATOM 767 N N . SER A 1 104 ? -2.028 0.791 -15.913 1.00 87.81 104 SER A N 1
ATOM 768 C CA . SER A 1 104 ? -2.798 1.613 -16.845 1.00 87.81 104 SER A CA 1
ATOM 769 C C . SER A 1 104 ? -2.488 3.090 -16.679 1.00 87.81 104 SER A C 1
ATOM 771 O O . SER A 1 104 ? -2.046 3.543 -15.625 1.00 87.81 104 SER A O 1
ATOM 773 N N . TYR A 1 105 ? -2.706 3.843 -17.747 1.00 84.75 105 TYR A N 1
ATOM 774 C CA . TYR A 1 105 ? -2.628 5.293 -17.750 1.00 84.75 105 TYR A CA 1
ATOM 775 C C . TYR A 1 105 ? -3.737 5.840 -18.642 1.00 84.75 105 TYR A C 1
ATOM 777 O O . TYR A 1 105 ? -3.879 5.408 -19.789 1.00 84.75 105 TYR A O 1
ATOM 785 N N . ASP A 1 106 ? -4.504 6.789 -18.112 1.00 83.75 106 ASP A N 1
ATOM 786 C CA . ASP A 1 106 ? -5.486 7.545 -18.881 1.00 83.75 106 ASP A CA 1
ATOM 787 C C . ASP A 1 106 ? -4.762 8.679 -19.613 1.00 83.75 106 ASP A C 1
ATOM 789 O O . ASP A 1 106 ? -4.351 9.680 -19.023 1.00 83.75 106 ASP A O 1
ATOM 793 N N . GLY A 1 107 ? -4.540 8.496 -20.912 1.00 80.75 107 GLY A N 1
ATOM 794 C CA . GLY A 1 107 ? -3.770 9.439 -21.711 1.00 80.75 107 GLY A CA 1
ATOM 795 C C . GLY A 1 107 ? -3.342 8.859 -23.050 1.00 80.75 107 GLY A C 1
ATOM 796 O O . GLY A 1 107 ? -3.867 7.850 -23.516 1.00 80.75 107 GLY A O 1
ATOM 797 N N . CYS A 1 108 ? -2.379 9.517 -23.689 1.00 79.06 108 CYS A N 1
ATOM 798 C CA . CYS A 1 108 ? -1.871 9.104 -24.990 1.00 79.06 108 CYS A CA 1
ATOM 799 C C . CYS A 1 108 ? -0.391 8.742 -24.907 1.00 79.06 108 CYS A C 1
ATOM 801 O O . CYS A 1 108 ? 0.380 9.319 -24.137 1.00 79.06 108 CYS A O 1
ATOM 803 N N . PHE A 1 109 ? 0.019 7.812 -25.762 1.00 73.69 109 PHE A N 1
ATOM 804 C CA . PHE A 1 109 ? 1.412 7.424 -25.924 1.00 73.69 109 PHE A CA 1
ATOM 805 C C . PHE A 1 109 ? 1.906 7.792 -27.320 1.00 73.69 109 PHE A C 1
ATOM 807 O O . PHE A 1 109 ? 1.144 7.854 -28.284 1.00 73.69 109 PHE A O 1
ATOM 814 N N . SER A 1 110 ? 3.203 8.068 -27.427 1.00 68.19 110 SER A N 1
ATOM 815 C CA . SER A 1 110 ? 3.858 8.318 -28.706 1.00 68.19 110 SER A CA 1
ATOM 816 C C . SER A 1 110 ? 3.912 7.037 -29.540 1.00 68.19 110 SER A C 1
ATOM 818 O O . SER A 1 110 ? 4.732 6.174 -29.253 1.00 68.19 110 SER A O 1
ATOM 820 N N . THR A 1 111 ? 3.136 6.927 -30.619 1.00 56.44 111 THR A N 1
ATOM 821 C CA . THR A 1 111 ? 3.196 5.765 -31.534 1.00 56.44 111 THR A CA 1
ATOM 822 C C . THR A 1 111 ? 4.320 5.847 -32.579 1.00 56.44 111 THR A C 1
ATOM 824 O O . THR A 1 111 ? 4.374 5.015 -33.477 1.00 56.44 111 THR A O 1
ATOM 827 N N . GLY A 1 112 ? 5.214 6.847 -32.504 1.00 52.28 112 GLY A N 1
ATOM 828 C CA . GLY A 1 112 ? 5.943 7.280 -33.704 1.00 52.28 112 GLY A CA 1
ATOM 829 C C . GLY A 1 112 ? 7.475 7.312 -33.737 1.00 52.28 112 GLY A C 1
ATOM 830 O O . GLY A 1 112 ? 7.999 7.123 -34.825 1.00 52.28 112 GLY A O 1
ATOM 831 N N . ARG A 1 113 ? 8.234 7.621 -32.672 1.00 45.47 113 ARG A N 1
ATOM 832 C CA . ARG A 1 113 ? 9.680 7.955 -32.833 1.00 45.47 113 ARG A CA 1
ATOM 833 C C . ARG A 1 113 ? 10.551 7.801 -31.576 1.00 45.47 113 ARG A C 1
ATOM 835 O O . ARG A 1 113 ? 11.241 8.746 -31.216 1.00 45.47 113 ARG A O 1
ATOM 842 N N . VAL A 1 114 ? 10.537 6.652 -30.901 1.00 49.94 114 VAL A N 1
ATOM 843 C CA . VAL A 1 114 ? 11.651 6.288 -29.998 1.00 49.94 114 VAL A CA 1
ATOM 844 C C . VAL A 1 114 ? 11.963 4.804 -30.174 1.00 49.94 114 VAL A C 1
ATOM 846 O O . VAL A 1 114 ? 11.072 3.963 -30.126 1.00 49.94 114 VAL A O 1
ATOM 849 N N . SER A 1 115 ? 13.232 4.510 -30.433 1.00 49.69 115 SER A N 1
ATOM 850 C CA . SER A 1 115 ? 13.763 3.267 -31.001 1.00 49.69 115 SER A CA 1
ATOM 851 C C . SER A 1 115 ? 13.823 2.059 -30.054 1.00 49.69 115 SER A C 1
ATOM 853 O O . SER A 1 115 ? 14.602 1.150 -30.310 1.00 49.69 115 SER A O 1
ATOM 855 N N . ASN A 1 116 ? 13.008 2.003 -28.994 1.00 56.16 116 ASN A N 1
ATOM 856 C CA . ASN A 1 116 ? 13.162 0.992 -27.935 1.00 56.16 116 ASN A CA 1
ATOM 857 C C . ASN A 1 116 ? 11.921 0.121 -27.685 1.00 56.16 116 ASN A C 1
ATOM 859 O O . ASN A 1 116 ? 11.663 -0.274 -26.555 1.00 56.16 116 ASN A O 1
ATOM 863 N N . GLY A 1 117 ? 11.142 -0.186 -28.723 1.00 60.09 117 GLY A N 1
ATOM 864 C CA . GLY A 1 117 ? 10.247 -1.356 -28.753 1.00 60.09 117 GLY A CA 1
ATOM 865 C C . GLY A 1 117 ? 9.003 -1.358 -27.850 1.00 60.09 117 GLY A C 1
ATOM 866 O O . GLY A 1 117 ? 8.085 -2.117 -28.142 1.00 60.09 117 GLY A O 1
ATOM 867 N N . GLY A 1 118 ? 8.923 -0.523 -26.813 1.00 72.31 118 GLY A N 1
ATOM 868 C CA . GLY A 1 118 ? 7.813 -0.493 -25.861 1.00 72.31 118 GLY A CA 1
ATOM 869 C C . GLY A 1 118 ? 6.483 -0.102 -26.499 1.00 72.31 118 GLY A C 1
ATOM 870 O O . GLY A 1 118 ? 6.390 0.930 -27.169 1.00 72.31 118 GLY A O 1
ATOM 871 N N . LYS A 1 119 ? 5.438 -0.906 -26.276 1.00 81.56 119 LYS A N 1
ATOM 872 C CA . LYS A 1 119 ? 4.084 -0.651 -26.794 1.00 81.56 119 LYS A CA 1
ATOM 873 C C . LYS A 1 119 ? 3.053 -0.541 -25.674 1.00 81.56 119 LYS A C 1
ATOM 875 O O . LYS A 1 119 ? 3.277 -0.991 -24.552 1.00 81.56 119 LYS A O 1
ATOM 880 N N . THR A 1 120 ? 1.892 0.016 -26.009 1.00 86.88 120 THR A N 1
ATOM 881 C CA . THR A 1 120 ? 0.686 -0.170 -25.200 1.00 86.88 120 THR A CA 1
ATOM 882 C C . THR A 1 120 ? -0.045 -1.449 -25.606 1.00 86.88 120 THR A C 1
ATOM 884 O O . THR A 1 120 ? 0.144 -1.992 -26.699 1.00 86.88 120 THR A O 1
ATOM 887 N N . PHE A 1 121 ? -0.881 -1.941 -24.702 1.00 89.06 121 PHE A N 1
ATOM 888 C CA . PHE A 1 121 ? -1.719 -3.120 -24.852 1.00 89.06 121 PHE A CA 1
ATOM 889 C C . PHE A 1 121 ? -3.193 -2.719 -24.782 1.00 89.06 121 PHE A C 1
ATOM 891 O O . PHE A 1 121 ? -3.558 -1.750 -24.113 1.00 89.06 121 PHE A O 1
ATOM 898 N N . SER A 1 122 ? -4.042 -3.492 -25.458 1.00 88.56 122 SER A N 1
ATOM 899 C CA . SER A 1 122 ? -5.499 -3.315 -25.472 1.00 88.56 122 SER A CA 1
ATOM 900 C C . SER A 1 122 ? -6.161 -3.634 -24.135 1.00 88.56 122 SER A C 1
ATOM 902 O O . SER A 1 122 ? -7.219 -3.088 -23.833 1.00 88.56 122 SER A O 1
ATOM 904 N N . SER A 1 123 ? -5.554 -4.507 -23.329 1.00 91.00 123 SER A N 1
ATOM 905 C CA . SER A 1 123 ? -6.071 -4.888 -22.019 1.00 91.00 123 SER A CA 1
ATOM 906 C C . SER A 1 123 ? -4.952 -5.247 -21.040 1.00 91.00 123 SER A C 1
ATOM 908 O O . SER A 1 123 ? -3.821 -5.553 -21.429 1.00 91.00 123 SER A O 1
ATOM 910 N N . PHE A 1 124 ? -5.290 -5.262 -19.748 1.00 90.06 124 PHE A N 1
ATOM 911 C CA . PHE A 1 124 ? -4.397 -5.741 -18.690 1.00 90.06 124 PHE A CA 1
ATOM 912 C C . PHE A 1 124 ? -3.990 -7.207 -18.899 1.00 90.06 124 PHE A C 1
ATOM 914 O O . PHE A 1 124 ? -2.849 -7.576 -18.637 1.00 90.06 124 PHE A O 1
ATOM 921 N N . LYS A 1 125 ? -4.915 -8.030 -19.414 1.00 91.69 125 LYS A N 1
ATOM 922 C CA . LYS A 1 125 ? -4.663 -9.439 -19.729 1.00 91.69 125 LYS A CA 1
ATOM 923 C C . LYS A 1 125 ? -3.615 -9.574 -20.831 1.00 91.69 125 LYS A C 1
ATOM 925 O O . LYS A 1 125 ? -2.642 -10.284 -20.636 1.00 91.69 125 LYS A O 1
ATOM 930 N N . ASP A 1 126 ? -3.764 -8.834 -21.930 1.00 93.00 126 ASP A N 1
ATOM 931 C CA . ASP A 1 126 ? -2.813 -8.895 -23.051 1.00 93.00 126 ASP A CA 1
ATOM 932 C C . ASP A 1 126 ? -1.406 -8.449 -22.629 1.00 93.00 126 ASP A C 1
ATOM 934 O O . ASP A 1 126 ? -0.405 -9.015 -23.070 1.00 93.00 126 ASP A O 1
ATOM 938 N N . CYS A 1 127 ? -1.328 -7.437 -21.758 1.00 92.38 127 CYS A N 1
ATOM 939 C CA . CYS A 1 127 ? -0.068 -6.997 -21.174 1.00 92.38 127 CYS A CA 1
ATOM 940 C C . CYS A 1 127 ? 0.562 -8.096 -20.309 1.00 92.38 127 CYS A C 1
ATOM 942 O O . CYS A 1 127 ? 1.736 -8.411 -20.499 1.00 92.38 127 CYS A O 1
ATOM 944 N N . ASN A 1 128 ? -0.205 -8.705 -19.398 1.00 91.25 128 ASN A N 1
ATOM 945 C CA . ASN A 1 128 ? 0.301 -9.770 -18.533 1.00 91.25 128 ASN A CA 1
ATOM 946 C C . ASN A 1 128 ? 0.759 -10.976 -19.351 1.00 91.25 128 ASN A C 1
ATOM 948 O O . ASN A 1 128 ? 1.909 -11.370 -19.219 1.00 91.25 128 ASN A O 1
ATOM 952 N N . ASP A 1 129 ? -0.077 -11.481 -20.260 1.00 91.62 129 ASP A N 1
ATOM 953 C CA . ASP A 1 129 ? 0.251 -12.631 -21.111 1.00 91.62 129 ASP A CA 1
ATOM 954 C C . ASP A 1 129 ? 1.545 -12.391 -21.924 1.00 91.62 129 ASP A C 1
ATOM 956 O O . ASP A 1 129 ? 2.278 -13.328 -22.234 1.00 91.62 129 ASP A O 1
ATOM 960 N N . THR A 1 130 ? 1.858 -11.131 -22.259 1.00 91.44 130 THR A N 1
ATOM 961 C CA . THR A 1 130 ? 3.087 -10.771 -22.988 1.00 91.44 130 THR A CA 1
ATOM 962 C C . THR A 1 130 ? 4.294 -10.549 -22.065 1.00 91.44 130 THR A C 1
ATOM 964 O O . THR A 1 130 ? 5.423 -10.887 -22.426 1.00 91.44 130 THR A O 1
ATOM 967 N N . CYS A 1 131 ? 4.088 -9.937 -20.897 1.00 90.69 131 CYS A N 1
ATOM 968 C CA . CYS A 1 131 ? 5.153 -9.348 -20.079 1.00 90.69 131 CYS A CA 1
ATOM 969 C C . CYS A 1 131 ? 5.346 -10.008 -18.708 1.00 90.69 131 CYS A C 1
ATOM 971 O O . CYS A 1 131 ? 6.273 -9.636 -17.988 1.00 90.69 131 CYS A O 1
ATOM 973 N N . GLU A 1 132 ? 4.538 -11.006 -18.346 1.00 86.06 132 GLU A N 1
ATOM 974 C CA . GLU A 1 132 ? 4.578 -11.682 -17.040 1.00 86.06 132 GLU A CA 1
ATOM 975 C C . GLU A 1 132 ? 5.957 -12.245 -16.684 1.00 86.06 132 GLU A C 1
ATOM 977 O O . GLU A 1 132 ? 6.361 -12.204 -15.526 1.00 86.06 132 GLU A O 1
ATOM 982 N N . ARG A 1 133 ? 6.743 -12.681 -17.676 1.00 85.12 133 ARG A N 1
ATOM 983 C CA . ARG A 1 133 ? 8.112 -13.179 -17.458 1.00 85.12 133 ARG A CA 1
ATOM 984 C C . ARG A 1 133 ? 9.047 -12.137 -16.831 1.00 85.12 133 ARG A C 1
ATOM 986 O O . ARG A 1 133 ? 10.045 -12.498 -16.213 1.00 85.12 133 ARG A O 1
ATOM 993 N N . PHE A 1 134 ? 8.742 -10.851 -17.006 1.00 84.38 134 PHE A N 1
ATOM 994 C CA . PHE A 1 134 ? 9.467 -9.731 -16.405 1.00 84.38 134 PHE A CA 1
ATOM 995 C C . PHE A 1 134 ? 8.826 -9.253 -15.095 1.00 84.38 134 PHE A C 1
ATOM 997 O O . PHE A 1 134 ? 9.456 -8.512 -14.335 1.00 84.38 134 PHE A O 1
ATOM 1004 N N . ALA A 1 135 ? 7.606 -9.707 -14.796 1.00 75.56 135 ALA A N 1
ATOM 1005 C CA . ALA A 1 135 ? 6.873 -9.424 -13.570 1.00 75.56 135 ALA A CA 1
ATOM 1006 C C . ALA A 1 135 ? 7.371 -10.296 -12.403 1.00 75.56 135 ALA A C 1
ATOM 1008 O O . ALA A 1 135 ? 6.629 -11.066 -11.796 1.00 75.56 135 ALA A O 1
ATOM 1009 N N . GLN A 1 136 ? 8.664 -10.198 -12.082 1.00 78.81 136 GLN A N 1
ATOM 1010 C CA . GLN A 1 136 ? 9.191 -10.785 -10.852 1.00 78.81 136 GLN A CA 1
ATOM 1011 C C . GLN A 1 136 ? 8.612 -10.046 -9.653 1.00 78.81 136 GLN A C 1
ATOM 1013 O O . GLN A 1 136 ? 8.845 -8.844 -9.513 1.00 78.81 136 GLN A O 1
ATOM 1018 N N . ASP A 1 137 ? 7.941 -10.784 -8.772 1.00 84.88 137 ASP A N 1
ATOM 1019 C CA . ASP A 1 137 ? 7.306 -10.243 -7.580 1.00 84.88 137 ASP A CA 1
ATOM 1020 C C . ASP A 1 137 ? 8.348 -9.660 -6.603 1.00 84.88 137 ASP A C 1
ATOM 1022 O O . ASP A 1 137 ? 9.062 -10.417 -5.934 1.00 84.88 137 ASP A O 1
ATOM 1026 N N . PRO A 1 138 ? 8.470 -8.322 -6.500 1.00 88.44 138 PRO A N 1
ATOM 1027 C CA . PRO A 1 138 ? 9.483 -7.703 -5.651 1.00 88.44 138 PRO A CA 1
ATOM 1028 C C . PRO A 1 138 ? 9.240 -7.982 -4.166 1.00 88.44 138 PRO A C 1
ATOM 1030 O O . PRO A 1 138 ? 10.175 -7.932 -3.377 1.00 88.44 138 PRO A O 1
ATOM 1033 N N . CYS A 1 139 ? 8.010 -8.315 -3.783 1.00 92.31 139 CYS A N 1
ATOM 1034 C CA . CYS A 1 139 ? 7.606 -8.538 -2.401 1.00 92.31 139 CYS A CA 1
ATOM 1035 C C . CYS A 1 139 ? 8.098 -9.893 -1.857 1.00 92.31 139 CYS A C 1
ATOM 1037 O O . CYS A 1 139 ? 8.007 -10.143 -0.658 1.00 92.31 139 CYS A O 1
ATOM 1039 N N . LEU A 1 140 ? 8.618 -10.772 -2.725 1.00 91.25 140 LEU A N 1
ATOM 1040 C CA . LEU A 1 140 ? 9.260 -12.031 -2.331 1.00 91.25 140 LEU A CA 1
ATOM 1041 C C . LEU A 1 140 ? 10.762 -11.870 -2.045 1.00 91.25 140 LEU A C 1
ATOM 1043 O O . LEU A 1 140 ? 11.386 -12.788 -1.516 1.00 91.25 140 LEU A O 1
ATOM 1047 N N . LEU A 1 141 ? 11.356 -10.727 -2.402 1.00 89.31 141 LEU A N 1
ATOM 1048 C CA . LEU A 1 141 ? 12.762 -10.436 -2.129 1.00 89.31 141 LEU A CA 1
ATOM 1049 C C . LEU A 1 141 ? 12.923 -9.934 -0.687 1.00 89.31 141 LEU A C 1
ATOM 1051 O O . LEU A 1 141 ? 12.041 -9.269 -0.145 1.00 89.31 141 LEU A O 1
ATOM 1055 N N . SER A 1 142 ? 14.072 -10.204 -0.069 1.00 92.19 142 SER A N 1
ATOM 1056 C CA . SER A 1 142 ? 14.393 -9.675 1.260 1.00 92.19 142 SER A CA 1
ATOM 1057 C C . SER A 1 142 ? 14.498 -8.147 1.252 1.00 92.19 142 SER A C 1
ATOM 1059 O O . SER A 1 142 ? 14.742 -7.528 0.219 1.00 92.19 142 SER A O 1
ATOM 1061 N N . GLN A 1 143 ? 14.341 -7.511 2.409 1.00 93.19 143 GLN A N 1
ATOM 1062 C CA . GLN A 1 143 ? 14.614 -6.080 2.531 1.00 93.19 143 GLN A CA 1
ATOM 1063 C C . GLN A 1 143 ? 16.125 -5.842 2.402 1.00 93.19 143 GLN A C 1
ATOM 1065 O O . GLN A 1 143 ? 16.913 -6.433 3.140 1.00 93.19 143 GLN A O 1
ATOM 1070 N N . ASP A 1 144 ? 16.533 -4.972 1.477 1.00 90.81 144 ASP A N 1
ATOM 1071 C CA . ASP A 1 144 ? 17.945 -4.679 1.232 1.00 90.81 144 ASP A CA 1
ATOM 1072 C C . ASP A 1 144 ? 18.192 -3.168 1.154 1.00 90.81 144 ASP A C 1
ATOM 1074 O O . ASP A 1 144 ? 17.803 -2.476 0.208 1.00 90.81 144 ASP A O 1
ATOM 1078 N N . SER A 1 145 ? 18.874 -2.656 2.177 1.00 89.50 145 SER A N 1
ATOM 1079 C CA . SER A 1 145 ? 19.259 -1.247 2.294 1.00 89.50 145 SER A CA 1
ATOM 1080 C C . SER A 1 145 ? 20.346 -0.838 1.295 1.00 89.50 145 SER A C 1
ATOM 1082 O O . SER A 1 145 ? 20.657 0.350 1.189 1.00 89.50 145 SER A O 1
ATOM 1084 N N . GLY A 1 146 ? 20.927 -1.784 0.558 1.00 86.62 146 GLY A N 1
ATOM 1085 C CA . GLY A 1 146 ? 22.005 -1.544 -0.383 1.00 86.62 146 GLY A CA 1
ATOM 1086 C C . GLY A 1 146 ? 23.292 -1.087 0.303 1.00 86.62 146 GLY A C 1
ATOM 1087 O O . GLY A 1 146 ? 23.532 -1.332 1.491 1.00 86.62 146 GLY A O 1
ATOM 1088 N N . LYS A 1 147 ? 24.141 -0.403 -0.463 1.00 81.00 147 LYS A N 1
ATOM 1089 C CA . LYS A 1 147 ? 25.431 0.127 -0.003 1.00 81.00 147 LYS A CA 1
ATOM 1090 C C . LYS A 1 147 ? 25.425 1.648 -0.015 1.00 81.00 147 LYS A C 1
ATOM 1092 O O . LYS A 1 147 ? 24.633 2.267 -0.727 1.00 81.00 147 LYS A O 1
ATOM 1097 N N . ASP A 1 148 ? 26.286 2.226 0.815 1.00 78.25 148 ASP A N 1
ATOM 1098 C CA . ASP A 1 148 ? 26.538 3.660 0.764 1.00 78.25 148 ASP A CA 1
ATOM 1099 C C . ASP A 1 148 ? 27.506 3.969 -0.379 1.00 78.25 148 ASP A C 1
ATOM 1101 O O . ASP A 1 148 ? 28.491 3.269 -0.604 1.00 78.25 148 ASP A O 1
ATOM 1105 N N . CYS A 1 149 ? 27.139 4.978 -1.141 1.00 70.06 149 CYS A N 1
ATOM 1106 C CA . CYS A 1 149 ? 27.742 5.405 -2.402 1.00 70.06 149 CYS A CA 1
ATOM 1107 C C . CYS A 1 149 ? 27.222 6.774 -2.820 1.00 70.06 149 CYS A C 1
ATOM 1109 O O . CYS A 1 149 ? 27.302 7.171 -3.987 1.00 70.06 149 CYS A O 1
ATOM 1111 N N . ARG A 1 150 ? 26.584 7.474 -1.883 1.00 63.00 150 ARG A N 1
ATOM 1112 C CA . ARG A 1 150 ? 26.228 8.865 -2.069 1.00 63.00 150 ARG A CA 1
ATOM 1113 C C . ARG A 1 150 ? 27.352 9.677 -1.449 1.00 63.00 150 ARG A C 1
ATOM 1115 O O . ARG A 1 150 ? 27.759 9.416 -0.326 1.00 63.00 150 ARG A O 1
ATOM 1122 N N . GLU A 1 151 ? 27.811 10.678 -2.181 1.00 61.12 151 GLU A N 1
ATOM 1123 C CA . GLU A 1 151 ? 28.680 11.727 -1.639 1.00 61.12 151 GLU A CA 1
ATOM 1124 C C . GLU A 1 151 ? 27.873 12.897 -1.048 1.00 61.12 151 GLU A C 1
ATOM 1126 O O . GLU A 1 151 ? 28.445 13.801 -0.449 1.00 61.12 151 GLU A O 1
ATOM 1131 N N . GLU A 1 152 ? 26.542 12.892 -1.203 1.00 58.12 152 GLU A N 1
ATOM 1132 C CA . GLU A 1 152 ? 25.657 13.950 -0.705 1.00 58.12 152 GLU A CA 1
ATOM 1133 C C . GLU A 1 152 ? 25.767 14.103 0.826 1.00 58.12 152 GLU A C 1
ATOM 1135 O O . GLU A 1 152 ? 25.712 13.096 1.549 1.00 58.12 152 GLU A O 1
ATOM 1140 N N . PRO A 1 153 ? 25.848 15.345 1.349 1.00 58.62 153 PRO A N 1
ATOM 1141 C CA . PRO A 1 153 ? 25.847 15.595 2.782 1.00 58.62 153 PRO A CA 1
ATOM 1142 C C . PRO A 1 153 ? 24.659 14.912 3.457 1.00 58.62 153 PRO A C 1
ATOM 1144 O O . PRO A 1 153 ? 23.554 14.853 2.912 1.00 58.62 153 PRO A O 1
ATOM 1147 N N . ALA A 1 154 ? 24.854 14.462 4.696 1.00 56.31 154 ALA A N 1
ATOM 1148 C CA . ALA A 1 154 ? 23.818 13.805 5.491 1.00 56.31 154 ALA A CA 1
ATOM 1149 C C . ALA A 1 154 ? 22.476 14.564 5.552 1.00 56.31 154 ALA A C 1
ATOM 1151 O O . ALA A 1 154 ? 21.428 13.947 5.730 1.00 56.31 154 ALA A O 1
ATOM 1152 N N . ALA A 1 155 ? 22.511 15.885 5.365 1.00 52.81 155 ALA A N 1
ATOM 1153 C CA . ALA A 1 155 ? 21.359 16.778 5.349 1.00 52.81 155 ALA A CA 1
ATOM 1154 C C . ALA A 1 155 ? 20.459 16.658 4.094 1.00 52.81 155 ALA A C 1
ATOM 1156 O O . ALA A 1 155 ? 19.308 17.074 4.144 1.00 52.81 155 ALA A O 1
ATOM 1157 N N . SER A 1 156 ? 20.936 16.048 3.001 1.00 53.69 156 SER A N 1
ATOM 1158 C CA . SER A 1 156 ? 20.187 15.817 1.746 1.00 53.69 156 SER A CA 1
ATOM 1159 C C . SER A 1 156 ? 19.450 14.455 1.735 1.00 53.69 156 SER A C 1
ATOM 1161 O O . SER A 1 156 ? 18.817 14.059 0.758 1.00 53.69 156 SER A O 1
ATOM 1163 N N . ARG A 1 157 ? 19.505 13.695 2.846 1.00 61.75 157 ARG A N 1
ATOM 1164 C CA . ARG A 1 157 ? 18.982 12.315 2.990 1.00 61.75 157 ARG A CA 1
ATOM 1165 C C . ARG A 1 157 ? 17.451 12.211 3.120 1.00 61.75 157 ARG A C 1
ATOM 1167 O O . ARG A 1 157 ? 16.944 11.266 3.716 1.00 61.75 157 ARG A O 1
ATOM 1174 N N . THR A 1 158 ? 16.686 13.152 2.578 1.00 57.31 158 THR A N 1
ATOM 1175 C CA . THR A 1 158 ? 15.252 13.299 2.895 1.00 57.31 158 THR A CA 1
ATOM 1176 C C . THR A 1 158 ? 14.326 12.303 2.197 1.00 57.31 158 THR A C 1
ATOM 1178 O O . THR A 1 158 ? 13.143 12.239 2.532 1.00 57.31 158 THR A O 1
ATOM 1181 N N . LYS A 1 159 ? 14.820 11.485 1.258 1.00 68.56 159 LYS A N 1
ATOM 1182 C CA . LYS A 1 159 ? 13.964 10.516 0.566 1.00 68.56 159 LYS A CA 1
ATOM 1183 C C . LYS A 1 159 ? 13.893 9.185 1.312 1.00 68.56 159 LYS A C 1
ATOM 1185 O O . LYS A 1 159 ? 14.731 8.306 1.111 1.00 68.56 159 LYS A O 1
ATOM 1190 N N . THR A 1 160 ? 12.859 9.046 2.138 1.00 81.19 160 THR A N 1
ATOM 1191 C CA . THR A 1 160 ? 12.459 7.761 2.726 1.00 81.19 160 THR A CA 1
ATOM 1192 C C . THR A 1 160 ? 11.945 6.851 1.615 1.00 81.19 160 THR A C 1
ATOM 1194 O O . THR A 1 160 ? 11.035 7.227 0.883 1.00 81.19 160 THR A O 1
ATOM 1197 N N . TRP A 1 161 ? 12.552 5.675 1.465 1.00 90.06 161 TRP A N 1
ATOM 1198 C CA . TRP A 1 161 ? 12.041 4.621 0.589 1.00 90.06 161 TRP A CA 1
ATOM 1199 C C . TRP A 1 161 ? 11.148 3.691 1.403 1.00 90.06 161 TRP A C 1
ATOM 1201 O O . TRP A 1 161 ? 11.147 3.755 2.628 1.00 90.06 161 TRP A O 1
ATOM 1211 N N . PHE A 1 162 ? 10.416 2.802 0.746 1.00 93.56 162 PHE A N 1
ATOM 1212 C CA . PHE A 1 162 ? 9.583 1.794 1.397 1.00 93.56 162 PHE A CA 1
ATOM 1213 C C . PHE A 1 162 ? 9.929 0.406 0.876 1.00 93.56 162 PHE A C 1
ATOM 1215 O O . PHE A 1 162 ? 10.351 0.257 -0.264 1.00 93.56 162 PHE A O 1
ATOM 1222 N N . SER A 1 163 ? 9.761 -0.614 1.703 1.00 94.75 163 SER A N 1
ATOM 1223 C CA . SER A 1 163 ? 9.970 -2.019 1.344 1.00 94.75 163 SER A CA 1
ATOM 1224 C C . SER A 1 163 ? 8.913 -2.874 2.022 1.00 94.75 163 SER A C 1
ATOM 1226 O O . SER A 1 163 ? 8.431 -2.532 3.100 1.00 94.75 163 SER A O 1
ATOM 1228 N N . PHE A 1 164 ? 8.542 -3.978 1.399 1.00 95.31 164 PHE A N 1
ATOM 1229 C CA . PHE A 1 164 ? 7.631 -4.949 1.967 1.00 95.31 164 PHE A CA 1
ATOM 1230 C C . PHE A 1 164 ? 8.375 -5.912 2.889 1.00 95.31 164 PHE A C 1
ATOM 1232 O O . PHE A 1 164 ? 9.289 -6.620 2.476 1.00 95.31 164 PHE A O 1
ATOM 1239 N N . ASN A 1 165 ? 7.963 -5.960 4.146 1.00 94.69 165 ASN A N 1
ATOM 1240 C CA . ASN A 1 165 ? 8.405 -6.966 5.092 1.00 94.69 165 ASN A CA 1
ATOM 1241 C C . ASN A 1 165 ? 7.500 -8.198 4.950 1.00 94.69 165 ASN A C 1
ATOM 1243 O O . ASN A 1 165 ? 6.335 -8.157 5.352 1.00 94.69 165 ASN A O 1
ATOM 1247 N N . SER A 1 166 ? 8.022 -9.282 4.374 1.00 93.31 166 SER A N 1
ATOM 1248 C CA . SER A 1 166 ? 7.261 -10.513 4.118 1.00 93.31 166 SER A CA 1
ATOM 1249 C C . SER A 1 166 ? 6.883 -11.272 5.392 1.00 93.31 166 SER A C 1
ATOM 1251 O O . SER A 1 166 ? 5.832 -11.908 5.430 1.00 93.31 166 SER A O 1
ATOM 1253 N N . GLU A 1 167 ? 7.683 -11.169 6.454 1.00 91.56 167 GLU A N 1
ATOM 1254 C CA . GLU A 1 167 ? 7.405 -11.815 7.741 1.00 91.56 167 GLU A CA 1
ATOM 1255 C C . GLU A 1 167 ? 6.232 -11.134 8.456 1.00 91.56 167 GLU A C 1
ATOM 1257 O O . GLU A 1 167 ? 5.308 -11.785 8.953 1.00 91.56 167 GLU A O 1
ATOM 1262 N N . LYS A 1 168 ? 6.237 -9.796 8.468 1.00 89.56 168 LYS A N 1
ATOM 1263 C CA . LYS A 1 168 ? 5.171 -8.988 9.076 1.00 89.56 168 LYS A CA 1
ATOM 1264 C C . LYS A 1 168 ? 3.967 -8.795 8.152 1.00 89.56 168 LYS A C 1
ATOM 1266 O O . LYS A 1 168 ? 2.875 -8.488 8.631 1.00 89.56 168 LYS A O 1
ATOM 1271 N N . GLY A 1 169 ? 4.142 -8.966 6.842 1.00 90.44 169 GLY A N 1
ATOM 1272 C CA . GLY A 1 169 ? 3.126 -8.708 5.824 1.00 90.44 169 GLY A CA 1
ATOM 1273 C C . GLY A 1 169 ? 2.710 -7.236 5.778 1.00 90.44 169 GLY A C 1
ATOM 1274 O O . GLY A 1 169 ? 1.510 -6.947 5.798 1.00 90.44 169 GLY A O 1
ATOM 1275 N N . VAL A 1 170 ? 3.677 -6.312 5.803 1.00 90.81 170 VAL A N 1
ATOM 1276 C CA . VAL A 1 170 ? 3.445 -4.855 5.828 1.00 90.81 170 VAL A CA 1
ATOM 1277 C C . VAL A 1 170 ? 4.552 -4.099 5.086 1.00 90.81 170 VAL A C 1
ATOM 1279 O O . VAL A 1 170 ? 5.692 -4.550 5.049 1.00 90.81 170 VAL A O 1
ATOM 1282 N N . CYS A 1 171 ? 4.222 -2.952 4.488 1.00 92.81 171 CYS A N 1
ATOM 1283 C CA . CYS A 1 171 ? 5.218 -2.038 3.925 1.00 92.81 171 CYS A CA 1
ATOM 1284 C C . CYS A 1 171 ? 5.798 -1.142 5.022 1.00 92.81 171 CYS A C 1
ATOM 1286 O O . CYS A 1 171 ? 5.052 -0.492 5.749 1.00 92.81 171 CYS A O 1
ATOM 1288 N N . GLU A 1 172 ? 7.120 -1.099 5.127 1.00 92.50 172 GLU A N 1
ATOM 1289 C CA . GLU A 1 172 ? 7.863 -0.340 6.132 1.00 92.50 172 GLU A CA 1
ATOM 1290 C C . GLU A 1 172 ? 8.861 0.603 5.453 1.00 92.50 172 GLU A C 1
ATOM 1292 O O . GLU A 1 172 ? 9.300 0.364 4.323 1.00 92.50 172 GLU A O 1
ATOM 1297 N N . ALA A 1 173 ? 9.245 1.672 6.150 1.00 92.94 173 ALA A N 1
ATOM 1298 C CA . ALA A 1 173 ? 10.295 2.569 5.687 1.00 92.94 173 ALA A CA 1
ATOM 1299 C C . ALA A 1 173 ? 11.629 1.813 5.526 1.00 92.94 173 ALA A C 1
ATOM 1301 O O . ALA A 1 173 ? 12.057 1.073 6.410 1.00 92.94 173 ALA A O 1
ATOM 1302 N N . LEU A 1 174 ? 12.302 2.035 4.402 1.00 91.69 174 LEU A N 1
ATOM 1303 C CA . LEU A 1 174 ? 13.615 1.507 4.063 1.00 91.69 174 LEU A CA 1
ATOM 1304 C C . LEU A 1 174 ? 14.632 2.649 4.042 1.00 91.69 174 LEU A C 1
ATOM 1306 O O . LEU A 1 174 ? 14.526 3.594 3.253 1.00 91.69 174 LEU A O 1
ATOM 1310 N N . ASN A 1 175 ? 15.680 2.517 4.852 1.00 88.94 175 ASN A N 1
ATOM 1311 C CA . ASN A 1 175 ? 16.834 3.407 4.801 1.00 88.94 175 ASN A CA 1
ATOM 1312 C C . ASN A 1 175 ? 17.788 2.982 3.673 1.00 88.94 175 ASN A C 1
ATOM 1314 O O . ASN A 1 175 ? 18.854 2.411 3.906 1.00 88.94 175 ASN A O 1
ATOM 1318 N N . TYR A 1 176 ? 17.369 3.214 2.429 1.00 86.56 176 TYR A N 1
ATOM 1319 C CA . TYR A 1 176 ? 18.178 2.877 1.265 1.00 86.56 176 TYR A CA 1
ATOM 1320 C C . TYR A 1 176 ? 19.403 3.789 1.162 1.00 86.56 176 TYR A C 1
ATOM 1322 O O . TYR A 1 176 ? 19.277 5.010 1.027 1.00 86.56 176 TYR A O 1
ATOM 1330 N N . LYS A 1 177 ? 20.590 3.183 1.152 1.00 81.31 177 LYS A N 1
ATOM 1331 C CA . LYS A 1 177 ? 21.883 3.867 1.251 1.00 81.31 177 LYS A CA 1
ATOM 1332 C C . LYS A 1 177 ? 22.358 4.507 -0.058 1.00 81.31 177 LYS A C 1
ATOM 1334 O O . LYS A 1 177 ? 23.074 5.499 -0.008 1.00 81.31 177 LYS A O 1
ATOM 1339 N N . GLY A 1 178 ? 21.855 4.063 -1.214 1.00 76.75 178 GLY A N 1
ATOM 1340 C CA . GLY A 1 178 ? 21.967 4.821 -2.469 1.00 76.75 178 GLY A CA 1
ATOM 1341 C C . GLY A 1 178 ? 22.335 4.050 -3.725 1.00 76.75 178 GLY A C 1
ATOM 1342 O O . GLY A 1 178 ? 22.034 4.532 -4.817 1.00 76.75 178 GLY A O 1
ATOM 1343 N N . CYS A 1 179 ? 22.890 2.854 -3.587 1.00 76.50 179 CYS A N 1
ATOM 1344 C CA . CYS A 1 179 ? 23.227 1.940 -4.683 1.00 76.50 179 CYS A CA 1
ATOM 1345 C C . CYS A 1 179 ? 23.012 0.501 -4.238 1.00 76.50 179 CYS A C 1
ATOM 1347 O O . CYS A 1 179 ? 22.845 0.218 -3.046 1.00 76.50 179 CYS A O 1
ATOM 1349 N N . ALA A 1 180 ? 23.086 -0.406 -5.213 1.00 77.25 180 ALA A N 1
ATOM 1350 C CA . ALA A 1 180 ? 22.783 -1.814 -5.032 1.00 77.25 180 ALA A CA 1
ATOM 1351 C C . ALA A 1 180 ? 21.388 -1.982 -4.404 1.00 77.25 180 ALA A C 1
ATOM 1353 O O . ALA A 1 180 ? 20.451 -1.217 -4.688 1.00 77.25 180 ALA A O 1
ATOM 1354 N N . GLY A 1 181 ? 21.242 -2.982 -3.546 1.00 80.44 181 GLY A N 1
ATOM 1355 C CA . GLY A 1 181 ? 19.945 -3.382 -3.048 1.00 80.44 181 GLY A CA 1
ATOM 1356 C C . GLY A 1 181 ? 19.182 -4.201 -4.079 1.00 80.44 181 GLY A C 1
ATOM 1357 O O . GLY A 1 181 ? 19.695 -4.555 -5.143 1.00 80.44 181 GLY A O 1
ATOM 1358 N N . ASN A 1 182 ? 17.915 -4.438 -3.779 1.00 84.12 182 ASN A N 1
ATOM 1359 C CA . ASN A 1 182 ? 17.008 -5.133 -4.676 1.00 84.12 182 ASN A CA 1
ATOM 1360 C C . ASN A 1 182 ? 15.732 -4.308 -4.921 1.00 84.12 182 ASN A C 1
ATOM 1362 O O . ASN A 1 182 ? 15.636 -3.140 -4.533 1.00 84.12 182 ASN A O 1
ATOM 1366 N N . ARG A 1 183 ? 14.767 -4.903 -5.631 1.00 84.81 183 ARG A N 1
ATOM 1367 C CA . ARG A 1 183 ? 13.530 -4.231 -6.062 1.00 84.81 183 ARG A CA 1
ATOM 1368 C C . ARG A 1 183 ? 12.392 -4.306 -5.060 1.00 84.81 183 ARG A C 1
ATOM 1370 O O . ARG A 1 183 ? 11.348 -3.722 -5.327 1.00 84.81 183 ARG A O 1
ATOM 1377 N N . ASN A 1 184 ? 12.603 -4.905 -3.891 1.00 91.50 184 ASN A N 1
ATOM 1378 C CA . ASN A 1 184 ? 11.740 -4.675 -2.740 1.00 91.50 184 ASN A CA 1
ATOM 1379 C C . ASN A 1 184 ? 11.989 -3.267 -2.162 1.00 91.50 184 ASN A C 1
ATOM 1381 O O . ASN A 1 184 ? 12.423 -3.092 -1.024 1.00 91.50 184 ASN A O 1
ATOM 1385 N N . ARG A 1 185 ? 11.817 -2.251 -3.012 1.00 90.19 185 ARG A N 1
ATOM 1386 C CA . ARG A 1 185 ? 12.161 -0.858 -2.761 1.00 90.19 185 ARG A CA 1
ATOM 1387 C C . ARG A 1 185 ? 11.288 0.053 -3.619 1.00 90.19 185 ARG A C 1
ATOM 1389 O O . ARG A 1 185 ? 11.458 0.136 -4.832 1.00 90.19 185 ARG A O 1
ATOM 1396 N N . PHE A 1 186 ? 10.424 0.803 -2.959 1.00 90.56 186 PHE A N 1
ATOM 1397 C CA . PHE A 1 186 ? 9.418 1.679 -3.544 1.00 90.56 186 PHE A CA 1
ATOM 1398 C C . PHE A 1 186 ? 9.675 3.123 -3.113 1.00 90.56 186 PHE A C 1
ATOM 1400 O O . PHE A 1 186 ? 10.157 3.368 -2.004 1.00 90.56 186 PHE A O 1
ATOM 1407 N N . ARG A 1 187 ? 9.398 4.088 -3.996 1.00 86.44 187 ARG A N 1
ATOM 1408 C CA . ARG A 1 187 ? 9.587 5.518 -3.690 1.00 86.44 187 ARG A CA 1
ATOM 1409 C C . ARG A 1 187 ? 8.572 6.017 -2.666 1.00 86.44 187 ARG A C 1
ATOM 1411 O O . ARG A 1 187 ? 8.923 6.871 -1.863 1.00 86.44 187 ARG A O 1
ATOM 1418 N N . ASP A 1 188 ? 7.375 5.440 -2.687 1.00 87.50 188 ASP A N 1
ATOM 1419 C CA . ASP A 1 188 ? 6.247 5.811 -1.847 1.00 87.50 188 ASP A CA 1
ATOM 1420 C C . ASP A 1 188 ? 5.633 4.572 -1.186 1.00 87.50 188 ASP A C 1
ATOM 1422 O O . ASP A 1 188 ? 5.572 3.490 -1.779 1.00 87.50 188 ASP A O 1
ATOM 1426 N N . GLU A 1 189 ? 5.118 4.738 0.035 1.00 88.44 189 GLU A N 1
ATOM 1427 C CA . GLU A 1 189 ? 4.401 3.681 0.767 1.00 88.44 189 GLU A CA 1
ATOM 1428 C C . GLU A 1 189 ? 3.217 3.162 -0.060 1.00 88.44 189 GLU A C 1
ATOM 1430 O O . GLU A 1 189 ? 2.951 1.961 -0.118 1.00 88.44 189 GLU A O 1
ATOM 1435 N N . LYS A 1 190 ? 2.563 4.081 -0.784 1.00 86.38 190 LYS A N 1
ATOM 1436 C CA . LYS A 1 190 ? 1.449 3.791 -1.687 1.00 86.38 190 LYS A CA 1
ATOM 1437 C C . LYS A 1 190 ? 1.826 2.826 -2.799 1.00 86.38 190 LYS A C 1
ATOM 1439 O O . LYS A 1 190 ? 1.044 1.927 -3.097 1.00 86.38 190 LYS A O 1
ATOM 1444 N N . ASP A 1 191 ? 2.995 2.995 -3.403 1.00 88.44 191 ASP A N 1
ATOM 1445 C CA . ASP A 1 191 ? 3.430 2.116 -4.484 1.00 88.44 191 ASP A CA 1
ATOM 1446 C C . ASP A 1 191 ? 3.815 0.737 -3.951 1.00 88.44 191 ASP A C 1
ATOM 1448 O O . ASP A 1 191 ? 3.451 -0.269 -4.557 1.00 88.44 191 ASP A O 1
ATOM 1452 N N . CYS A 1 192 ? 4.417 0.674 -2.757 1.00 91.56 192 CYS A N 1
ATOM 1453 C CA . CYS A 1 192 ? 4.615 -0.599 -2.065 1.00 91.56 192 CYS A CA 1
ATOM 1454 C C . CYS A 1 192 ? 3.281 -1.323 -1.834 1.00 91.56 192 CYS A C 1
ATOM 1456 O O . CYS A 1 192 ? 3.161 -2.507 -2.142 1.00 91.56 192 CYS A O 1
ATOM 1458 N N . TRP A 1 193 ? 2.242 -0.622 -1.365 1.00 89.44 193 TRP A N 1
ATOM 1459 C CA . TRP A 1 193 ? 0.919 -1.227 -1.184 1.00 89.44 193 TRP A CA 1
ATOM 1460 C C . TRP A 1 193 ? 0.289 -1.681 -2.498 1.00 89.44 193 TRP A C 1
ATOM 1462 O O . TRP A 1 193 ? -0.254 -2.780 -2.539 1.00 89.44 193 TRP A O 1
ATOM 1472 N N . LYS A 1 194 ? 0.374 -0.892 -3.575 1.00 85.62 194 LYS A N 1
ATOM 1473 C CA . LYS A 1 194 ? -0.175 -1.287 -4.885 1.00 85.62 194 LYS A CA 1
ATOM 1474 C C . LYS A 1 194 ? 0.383 -2.630 -5.355 1.00 85.62 194 LYS A C 1
ATOM 1476 O O . LYS A 1 194 ? -0.375 -3.446 -5.866 1.00 85.62 194 LYS A O 1
ATOM 1481 N N . VAL A 1 195 ? 1.682 -2.853 -5.163 1.00 87.81 195 VAL A N 1
ATOM 1482 C CA . VAL A 1 195 ? 2.364 -4.061 -5.643 1.00 87.81 195 VAL A CA 1
ATOM 1483 C C . VAL A 1 195 ? 2.241 -5.217 -4.642 1.00 87.81 195 VAL A C 1
ATOM 1485 O O . VAL A 1 195 ? 1.971 -6.357 -5.027 1.00 87.81 195 VAL A O 1
ATOM 1488 N N . CYS A 1 196 ? 2.378 -4.937 -3.343 1.00 91.88 196 CYS A N 1
ATOM 1489 C CA . CYS A 1 196 ? 2.512 -5.962 -2.306 1.00 91.88 196 CYS A CA 1
ATOM 1490 C C . CYS A 1 196 ? 1.238 -6.258 -1.505 1.00 91.88 196 CYS A C 1
ATOM 1492 O O . CYS A 1 196 ? 1.239 -7.207 -0.722 1.00 91.88 196 CYS A O 1
ATOM 1494 N N . ALA A 1 197 ? 0.129 -5.531 -1.703 1.00 90.81 197 ALA A N 1
ATOM 1495 C CA . ALA A 1 197 ? -1.118 -5.758 -0.955 1.00 90.81 197 ALA A CA 1
ATOM 1496 C C . ALA A 1 197 ? -1.658 -7.190 -1.061 1.00 90.81 197 ALA A C 1
ATOM 1498 O O . ALA A 1 197 ? -2.258 -7.683 -0.109 1.00 90.81 197 ALA A O 1
ATOM 1499 N N . LYS A 1 198 ? -1.406 -7.886 -2.174 1.00 89.69 198 LYS A N 1
ATOM 1500 C CA . LYS A 1 198 ? -1.776 -9.302 -2.348 1.00 89.69 198 LYS A CA 1
ATOM 1501 C C . LYS A 1 198 ? -1.117 -10.244 -1.328 1.00 89.69 198 LYS A C 1
ATOM 1503 O O . LYS A 1 198 ? -1.661 -11.307 -1.056 1.00 89.69 198 LYS A O 1
ATOM 1508 N N . HIS A 1 199 ? 0.007 -9.834 -0.737 1.00 91.75 199 HIS A N 1
ATOM 1509 C CA . HIS A 1 199 ? 0.735 -10.571 0.304 1.00 91.75 199 HIS A CA 1
ATOM 1510 C C . HIS A 1 199 ? 0.450 -10.052 1.719 1.00 91.75 199 HIS A C 1
ATOM 1512 O O . HIS A 1 199 ? 0.931 -10.611 2.704 1.00 91.75 199 HIS A O 1
ATOM 1518 N N . MET A 1 200 ? -0.309 -8.962 1.848 1.00 91.38 200 MET A N 1
ATOM 1519 C CA . MET A 1 200 ? -0.618 -8.351 3.136 1.00 91.38 200 MET A CA 1
ATOM 1520 C C . MET A 1 200 ? -1.805 -9.048 3.796 1.00 91.38 200 MET A C 1
ATOM 1522 O O . MET A 1 200 ? -2.818 -9.362 3.169 1.00 91.38 200 MET A O 1
ATOM 1526 N N . LYS A 1 201 ? -1.717 -9.225 5.114 1.00 90.31 201 LYS A N 1
ATOM 1527 C CA . LYS A 1 201 ? -2.857 -9.677 5.915 1.00 90.31 201 LYS A CA 1
ATOM 1528 C C . LYS A 1 201 ? -3.910 -8.577 5.974 1.00 90.31 201 LYS A C 1
ATOM 1530 O O . LYS A 1 201 ? -3.577 -7.395 6.002 1.00 90.31 201 LYS A O 1
ATOM 1535 N N . THR A 1 202 ? -5.176 -8.973 6.092 1.00 93.00 202 THR A N 1
ATOM 1536 C CA . THR A 1 202 ? -6.331 -8.064 6.113 1.00 93.00 202 THR A CA 1
ATOM 1537 C C . THR A 1 202 ? -6.128 -6.840 7.004 1.00 93.00 202 THR A C 1
ATOM 1539 O O . THR A 1 202 ? -6.369 -5.725 6.569 1.00 93.00 202 THR A O 1
ATOM 1542 N N . CYS A 1 203 ? -5.633 -7.029 8.225 1.00 93.81 203 CYS A N 1
ATOM 1543 C CA . CYS A 1 203 ? -5.488 -5.960 9.214 1.00 93.81 203 CYS A CA 1
ATOM 1544 C C . CYS A 1 203 ? -4.294 -5.022 8.971 1.00 93.81 203 CYS A C 1
ATOM 1546 O O . CYS A 1 203 ? -4.205 -3.984 9.616 1.00 93.81 203 CYS A O 1
ATOM 1548 N N . ASN A 1 204 ? -3.398 -5.368 8.045 1.00 90.94 204 ASN A N 1
ATOM 1549 C CA . ASN A 1 204 ? -2.271 -4.525 7.648 1.00 90.94 204 ASN A CA 1
ATOM 1550 C C . ASN A 1 204 ? -2.563 -3.734 6.367 1.00 90.94 204 ASN A C 1
ATOM 1552 O O . ASN A 1 204 ? -1.811 -2.822 6.037 1.00 90.94 204 ASN A O 1
ATOM 1556 N N . LEU A 1 205 ? -3.624 -4.082 5.630 1.00 91.88 205 LEU A N 1
ATOM 1557 C CA . LEU A 1 205 ? -4.014 -3.363 4.419 1.00 91.88 205 LEU A CA 1
ATOM 1558 C C . LEU A 1 205 ? -4.419 -1.917 4.754 1.00 91.88 205 LEU A C 1
ATOM 1560 O O . LEU A 1 205 ? -5.024 -1.679 5.802 1.00 91.88 205 LEU A O 1
ATOM 1564 N N . PRO A 1 206 ? -4.175 -0.949 3.857 1.00 89.75 206 PRO A N 1
ATOM 1565 C CA . PRO A 1 206 ? -4.592 0.432 4.076 1.00 89.75 206 PRO A CA 1
ATOM 1566 C C . PRO A 1 206 ? -6.119 0.557 4.146 1.00 89.75 206 PRO A C 1
ATOM 1568 O O . PRO A 1 206 ? -6.848 -0.170 3.468 1.00 89.75 206 PRO A O 1
ATOM 1571 N N . LEU A 1 207 ? -6.622 1.518 4.922 1.00 91.81 207 LEU A N 1
ATOM 1572 C CA . LEU A 1 207 ? -8.049 1.836 4.942 1.00 91.81 207 LEU A CA 1
ATOM 1573 C C . LEU A 1 207 ? -8.430 2.476 3.606 1.00 91.81 207 LEU A C 1
ATOM 1575 O O . LEU A 1 207 ? -7.876 3.504 3.219 1.00 91.81 207 LEU A O 1
ATOM 1579 N N . SER A 1 208 ? -9.379 1.870 2.893 1.00 91.56 208 SER A N 1
ATOM 1580 C CA . SER A 1 208 ? -9.734 2.300 1.542 1.00 91.56 208 SER A CA 1
ATOM 1581 C C . SER A 1 208 ? -11.229 2.540 1.386 1.00 91.56 208 SER A C 1
ATOM 1583 O O . SER A 1 208 ? -12.038 1.609 1.399 1.00 91.56 208 SER A O 1
ATOM 1585 N N . SER A 1 209 ? -11.588 3.809 1.170 1.00 91.00 209 SER A N 1
ATOM 1586 C CA . SER A 1 209 ? -12.961 4.251 0.898 1.00 91.00 209 SER A CA 1
ATOM 1587 C C . SER A 1 209 ? -13.515 3.725 -0.432 1.00 91.00 209 SER A C 1
ATOM 1589 O O . SER A 1 209 ? -14.727 3.784 -0.635 1.00 91.00 209 SER A O 1
ATOM 1591 N N . GLY A 1 210 ? -12.664 3.200 -1.322 1.00 89.06 210 GLY A N 1
ATOM 1592 C CA . GLY A 1 210 ? -13.064 2.777 -2.663 1.00 89.06 210 GLY A CA 1
ATOM 1593 C C . GLY A 1 210 ? -13.586 3.938 -3.516 1.00 89.06 210 GLY A C 1
ATOM 1594 O O . GLY A 1 210 ? -13.247 5.097 -3.273 1.00 89.06 210 GLY A O 1
ATOM 1595 N N . TYR A 1 211 ? -14.437 3.634 -4.491 1.00 85.44 211 TYR A N 1
ATOM 1596 C CA . TYR A 1 211 ? -15.078 4.610 -5.378 1.00 85.44 211 TYR A CA 1
ATOM 1597 C C . TYR A 1 211 ? -16.591 4.366 -5.475 1.00 85.44 211 TYR A C 1
ATOM 1599 O O . TYR A 1 211 ? -17.101 3.314 -5.080 1.00 85.44 211 TYR A O 1
ATOM 1607 N N . ALA A 1 212 ? -17.326 5.379 -5.937 1.00 87.06 212 ALA A N 1
ATOM 1608 C CA . ALA A 1 212 ? -18.765 5.277 -6.158 1.00 87.06 212 ALA A CA 1
ATOM 1609 C C . ALA A 1 212 ? -19.031 4.583 -7.501 1.00 87.06 212 ALA A C 1
ATOM 1611 O O . ALA A 1 212 ? -18.398 4.920 -8.497 1.00 87.06 212 ALA A O 1
ATOM 1612 N N . CYS A 1 213 ? -19.963 3.633 -7.544 1.00 82.88 213 CYS A N 1
ATOM 1613 C CA . CYS A 1 213 ? -20.309 2.897 -8.762 1.00 82.88 213 CYS A CA 1
ATOM 1614 C C . CYS A 1 213 ? -21.827 2.844 -8.967 1.00 82.88 213 CYS A C 1
ATOM 1616 O O . CYS A 1 213 ? -22.589 2.782 -8.003 1.00 82.88 213 CYS A O 1
ATOM 1618 N N . GLY A 1 214 ? -22.263 2.874 -10.231 1.00 74.56 214 GLY A N 1
ATOM 1619 C CA . GLY A 1 214 ? -23.636 3.223 -10.625 1.00 74.56 214 GLY A CA 1
ATOM 1620 C C . GLY A 1 214 ? -24.756 2.313 -10.104 1.00 74.56 214 GLY A C 1
ATOM 1621 O O . GLY A 1 214 ? -25.882 2.774 -9.937 1.00 74.56 214 GLY A O 1
ATOM 1622 N N . HIS A 1 215 ? -24.474 1.045 -9.792 1.00 77.56 215 HIS A N 1
ATOM 1623 C CA . HIS A 1 215 ? -25.485 0.114 -9.266 1.00 77.56 215 HIS A CA 1
ATOM 1624 C C . HIS A 1 215 ? -25.728 0.263 -7.757 1.00 77.56 215 HIS A C 1
ATOM 1626 O O . HIS A 1 215 ? -26.770 -0.151 -7.245 1.00 77.56 215 HIS A O 1
ATOM 1632 N N . HIS A 1 216 ? -24.809 0.904 -7.033 1.00 67.12 216 HIS A N 1
ATOM 1633 C CA . HIS A 1 216 ? -25.053 1.364 -5.674 1.00 67.12 216 HIS A CA 1
ATOM 1634 C C . HIS A 1 216 ? -25.544 2.805 -5.783 1.00 67.12 216 HIS A C 1
ATOM 1636 O O . HIS A 1 216 ? -24.786 3.667 -6.202 1.00 67.12 216 HIS A O 1
ATOM 1642 N N . LYS A 1 217 ? -26.817 3.068 -5.449 1.00 65.62 217 LYS A N 1
ATOM 1643 C CA . LYS A 1 217 ? -27.496 4.380 -5.564 1.00 65.62 217 LYS A CA 1
ATOM 1644 C C . LYS A 1 217 ? -26.861 5.491 -4.691 1.00 65.62 217 LYS A C 1
ATOM 1646 O O . LYS A 1 217 ? -27.516 6.028 -3.802 1.00 65.62 217 LYS A O 1
ATOM 1651 N N . GLY A 1 218 ? -25.577 5.791 -4.872 1.00 62.34 218 GLY A N 1
ATOM 1652 C CA . GLY A 1 218 ? -24.825 6.897 -4.280 1.00 62.34 218 GLY A CA 1
ATOM 1653 C C . GLY A 1 218 ? -24.648 6.896 -2.758 1.00 62.34 218 GLY A C 1
ATOM 1654 O O . GLY A 1 218 ? -24.057 7.835 -2.231 1.00 62.34 218 GLY A O 1
ATOM 1655 N N . LYS A 1 219 ? -25.144 5.900 -2.011 1.00 79.44 219 LYS A N 1
ATOM 1656 C CA . LYS A 1 219 ? -25.083 5.936 -0.542 1.00 79.44 219 LYS A CA 1
ATOM 1657 C C . LYS A 1 219 ? -23.807 5.291 -0.023 1.00 79.44 219 LYS A C 1
ATOM 1659 O O . LYS A 1 219 ? -23.721 4.072 0.094 1.00 79.44 219 LYS A O 1
ATOM 1664 N N . ALA A 1 220 ? -22.843 6.135 0.336 1.00 88.19 220 ALA A N 1
ATOM 1665 C CA . ALA A 1 220 ? -21.677 5.703 1.088 1.00 88.19 220 ALA A CA 1
ATOM 1666 C C . ALA A 1 220 ? -22.105 5.051 2.417 1.00 88.19 220 ALA A C 1
ATOM 1668 O O . ALA A 1 220 ? -22.958 5.575 3.138 1.00 88.19 220 ALA A O 1
ATOM 1669 N N . VAL A 1 221 ? -21.508 3.904 2.739 1.00 91.56 221 VAL A N 1
ATOM 1670 C CA . VAL A 1 221 ? -21.829 3.111 3.929 1.00 91.56 221 VAL A CA 1
ATOM 1671 C C . VAL A 1 221 ? -20.737 3.296 4.971 1.00 91.56 221 VAL A C 1
ATOM 1673 O O . VAL A 1 221 ? -19.545 3.204 4.678 1.00 91.56 221 VAL A O 1
ATOM 1676 N N . ARG A 1 222 ? -21.150 3.543 6.212 1.00 94.06 222 ARG A N 1
ATOM 1677 C CA . ARG A 1 222 ? -20.246 3.608 7.359 1.00 94.06 222 ARG A CA 1
ATOM 1678 C C . ARG A 1 222 ? -19.682 2.221 7.660 1.00 94.06 222 ARG A C 1
ATOM 1680 O O . ARG A 1 222 ? -20.444 1.283 7.864 1.00 94.06 222 ARG A O 1
ATOM 1687 N N . VAL A 1 223 ? -18.362 2.132 7.736 1.00 96.25 223 VAL A N 1
ATOM 1688 C CA . VAL A 1 223 ? -17.604 0.905 8.011 1.00 96.25 223 VAL A CA 1
ATOM 1689 C C . VAL A 1 223 ? -16.414 1.215 8.923 1.00 96.25 223 VAL A C 1
ATOM 1691 O O . VAL A 1 223 ? -16.133 2.381 9.209 1.00 96.25 223 VAL A O 1
ATOM 1694 N N . TYR A 1 224 ? -15.724 0.175 9.378 1.00 97.38 224 TYR A N 1
ATOM 1695 C CA . TYR A 1 224 ? -14.543 0.244 10.237 1.00 97.38 224 TYR A CA 1
ATOM 1696 C C . TYR A 1 224 ? -13.370 -0.484 9.579 1.00 97.38 224 TYR A C 1
ATOM 1698 O O . TYR A 1 224 ? -13.580 -1.478 8.891 1.00 97.38 224 TYR A O 1
ATOM 1706 N N . GLY A 1 225 ? -12.146 -0.017 9.793 1.00 96.50 225 GLY A N 1
ATOM 1707 C CA . GLY A 1 225 ? -10.918 -0.686 9.357 1.00 96.50 225 GLY A CA 1
ATOM 1708 C C . GLY A 1 225 ? -9.836 -0.522 10.414 1.00 96.50 225 GLY A C 1
ATOM 1709 O O . GLY A 1 225 ? -9.823 0.476 11.132 1.00 96.50 225 GLY A O 1
ATOM 1710 N N . TYR A 1 226 ? -8.961 -1.510 10.560 1.00 95.62 226 TYR A N 1
ATOM 1711 C CA . TYR A 1 226 ? -7.893 -1.457 11.550 1.00 95.62 226 TYR A CA 1
ATOM 1712 C C . TYR A 1 226 ? -6.702 -0.682 11.000 1.00 95.62 226 TYR A C 1
ATOM 1714 O O . TYR A 1 226 ? -6.173 -1.030 9.948 1.00 95.62 226 TYR A O 1
ATOM 1722 N N . ASN A 1 227 ? -6.285 0.365 11.706 1.00 92.19 227 ASN A N 1
ATOM 1723 C CA . ASN A 1 227 ? -5.078 1.109 11.395 1.00 92.19 227 ASN A CA 1
ATOM 1724 C C . ASN A 1 227 ? -3.965 0.675 12.364 1.00 92.19 227 ASN A C 1
ATOM 1726 O O . ASN A 1 227 ? -4.052 0.998 13.553 1.00 92.19 227 ASN A O 1
ATOM 1730 N N . PRO A 1 228 ? -2.916 -0.025 11.890 1.00 88.62 228 PRO A N 1
ATOM 1731 C CA . PRO A 1 228 ? -1.816 -0.463 12.744 1.00 88.62 228 PRO A CA 1
ATOM 1732 C C . PRO A 1 228 ? -0.954 0.703 13.248 1.00 88.62 228 PRO A C 1
ATOM 1734 O O . PRO A 1 228 ? -0.354 0.577 14.306 1.00 88.62 228 PRO A O 1
ATOM 1737 N N . LYS A 1 229 ? -0.923 1.858 12.558 1.00 86.44 229 LYS A N 1
ATOM 1738 C CA . LYS A 1 229 ? -0.160 3.040 13.009 1.00 86.44 229 LYS A CA 1
ATOM 1739 C C . LYS A 1 229 ? -0.777 3.669 14.257 1.00 86.44 229 LYS A C 1
ATOM 1741 O O . LYS A 1 229 ? -0.062 4.114 15.146 1.00 86.44 229 LYS A O 1
ATOM 1746 N N . SER A 1 230 ? -2.106 3.724 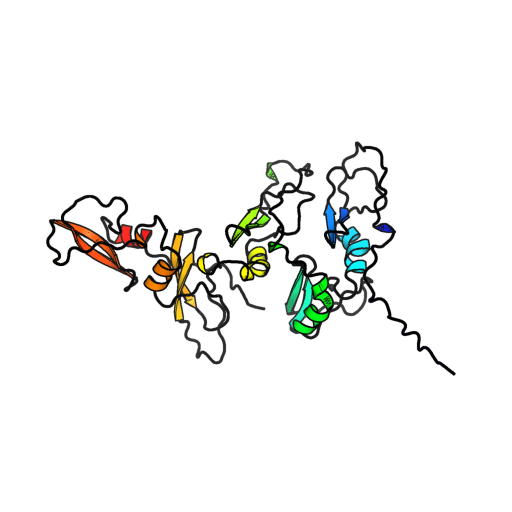14.320 1.00 89.69 230 SER A N 1
ATOM 1747 C CA . SER A 1 230 ? -2.830 4.235 15.488 1.00 89.69 230 SER A CA 1
ATOM 1748 C C . SER A 1 230 ? -3.248 3.135 16.465 1.00 89.69 230 SER A C 1
ATOM 1750 O O . SER A 1 230 ? -3.859 3.451 17.483 1.00 89.69 230 SER A O 1
ATOM 1752 N N . GLU A 1 231 ? -3.027 1.867 16.106 1.00 91.75 231 GLU A N 1
ATOM 1753 C CA . GLU A 1 231 ? -3.529 0.658 16.770 1.00 91.75 231 GLU A CA 1
ATOM 1754 C C . GLU A 1 231 ? -5.035 0.696 17.090 1.00 91.75 231 GLU A C 1
ATOM 1756 O O . GLU A 1 231 ? -5.486 0.230 18.142 1.00 91.75 231 GLU A O 1
ATOM 1761 N N . LYS A 1 232 ? -5.838 1.280 16.191 1.00 93.38 232 LYS A N 1
ATOM 1762 C CA . LYS A 1 232 ? -7.275 1.516 16.407 1.00 93.38 232 LYS A CA 1
ATOM 1763 C C . LYS A 1 232 ? -8.100 1.049 15.220 1.00 93.38 232 LYS A C 1
ATOM 1765 O O . LYS A 1 232 ? -7.678 1.152 14.073 1.00 93.38 232 LYS A O 1
ATOM 1770 N N . CYS A 1 233 ? -9.317 0.595 15.500 1.00 96.06 233 CYS A N 1
ATOM 1771 C CA . CYS A 1 233 ? -10.346 0.467 14.475 1.00 96.06 233 CYS A CA 1
ATOM 1772 C C . CYS A 1 233 ? -10.926 1.844 14.163 1.00 96.06 233 CYS A C 1
ATOM 1774 O O . CYS A 1 233 ? -11.706 2.394 14.942 1.00 96.06 233 CYS A O 1
ATOM 1776 N N . GLU A 1 234 ? -10.539 2.405 13.025 1.00 95.81 234 GLU A N 1
ATOM 1777 C CA . GLU A 1 234 ? -11.015 3.705 12.582 1.00 95.81 234 GLU A CA 1
ATOM 1778 C C . GLU A 1 234 ? -12.268 3.556 11.728 1.00 95.81 234 GLU A C 1
ATOM 1780 O O . GLU A 1 234 ? -12.366 2.704 10.841 1.00 95.81 234 GLU A O 1
ATOM 1785 N N . ARG A 1 235 ? -13.246 4.419 11.982 1.00 95.94 235 ARG A N 1
ATOM 1786 C CA . ARG A 1 235 ? -14.472 4.481 11.194 1.00 95.94 235 ARG A CA 1
ATOM 1787 C C . ARG A 1 235 ? -14.256 5.333 9.943 1.00 95.94 235 ARG A C 1
ATOM 1789 O O . ARG A 1 235 ? -13.747 6.449 10.039 1.00 95.94 235 ARG A O 1
ATOM 1796 N N . PHE A 1 236 ? -14.731 4.853 8.796 1.00 95.00 236 PHE A N 1
ATOM 1797 C CA . PHE A 1 236 ? -14.675 5.548 7.507 1.00 95.00 236 PHE A CA 1
ATOM 1798 C C . PHE A 1 236 ? -15.942 5.318 6.665 1.00 95.00 236 PHE A C 1
ATOM 1800 O O . PHE A 1 236 ? -16.850 4.588 7.071 1.00 95.00 236 PHE A O 1
ATOM 1807 N N . MET A 1 237 ? -16.041 5.999 5.519 1.00 93.19 237 MET A N 1
ATOM 1808 C CA . MET A 1 237 ? -17.176 5.897 4.594 1.00 93.19 237 MET A CA 1
ATOM 1809 C C . MET A 1 237 ? -16.756 5.142 3.331 1.00 93.19 237 MET A C 1
ATOM 1811 O O . MET A 1 237 ? -15.971 5.650 2.534 1.00 93.19 237 MET A O 1
ATOM 1815 N N . TYR A 1 238 ? -17.292 3.939 3.136 1.00 92.50 238 TYR A N 1
ATOM 1816 C CA . TYR A 1 238 ? -17.086 3.153 1.924 1.00 92.50 238 TYR A CA 1
ATOM 1817 C C . TYR A 1 238 ? -18.055 3.596 0.830 1.00 92.50 238 TYR A C 1
ATOM 1819 O O . TYR A 1 238 ? -19.267 3.604 1.039 1.00 92.50 238 TYR A O 1
ATOM 1827 N N . LYS A 1 239 ? -17.527 3.954 -0.341 1.00 90.62 239 LYS A N 1
ATOM 1828 C CA . LYS A 1 239 ? -18.289 4.552 -1.446 1.00 90.62 239 LYS A CA 1
ATOM 1829 C C . LYS A 1 239 ? -19.085 3.537 -2.279 1.00 90.62 239 LYS A C 1
ATOM 1831 O O . LYS A 1 239 ? -19.964 3.950 -3.027 1.00 90.62 239 LYS A O 1
ATOM 1836 N N . GLY A 1 240 ? -18.829 2.237 -2.114 1.00 88.19 240 GLY A N 1
ATOM 1837 C CA . GLY A 1 240 ? -19.654 1.160 -2.672 1.00 88.19 240 GLY A CA 1
ATOM 1838 C C . GLY A 1 240 ? -18.895 0.146 -3.524 1.00 88.19 240 GLY A C 1
ATOM 1839 O O . GLY A 1 240 ? -19.229 -1.029 -3.457 1.00 88.19 240 GLY A O 1
ATOM 1840 N N . CYS A 1 241 ? -17.861 0.563 -4.259 1.00 87.75 241 CYS A N 1
ATOM 1841 C CA . CYS A 1 241 ? -17.034 -0.326 -5.079 1.00 87.75 241 CYS A CA 1
ATOM 1842 C C . CYS A 1 241 ? -15.539 -0.186 -4.777 1.00 87.75 241 CYS A C 1
ATOM 1844 O O . CYS A 1 241 ? -15.091 0.779 -4.154 1.00 87.75 241 CYS A O 1
ATOM 1846 N N . GLY A 1 242 ? -14.761 -1.184 -5.202 1.00 87.75 242 GLY A N 1
ATOM 1847 C CA . GLY A 1 242 ? -13.331 -1.267 -4.922 1.00 87.75 242 GLY A CA 1
ATOM 1848 C C . GLY A 1 242 ? -13.048 -1.397 -3.423 1.00 87.75 242 GLY A C 1
ATOM 1849 O O . GLY A 1 242 ? -13.783 -2.052 -2.675 1.00 87.75 242 GLY A O 1
ATOM 1850 N N . GLY A 1 243 ? -11.992 -0.731 -2.968 1.00 87.69 243 GLY A N 1
ATOM 1851 C CA . GLY A 1 243 ? -11.450 -0.902 -1.623 1.00 87.69 243 GLY A CA 1
ATOM 1852 C C . GLY A 1 243 ? -10.805 -2.274 -1.421 1.00 87.69 243 GLY A C 1
ATOM 1853 O O . GLY A 1 243 ? -10.449 -2.957 -2.373 1.00 87.69 243 GLY A O 1
ATOM 1854 N N . ASN A 1 244 ? -10.643 -2.678 -0.166 1.00 91.81 244 ASN A N 1
ATOM 1855 C CA . ASN A 1 244 ? -10.059 -3.972 0.180 1.00 91.81 244 ASN A CA 1
ATOM 1856 C C . ASN A 1 244 ? -10.808 -4.623 1.359 1.00 91.81 244 ASN A C 1
ATOM 1858 O O . ASN A 1 244 ? -11.892 -4.166 1.756 1.00 91.81 244 ASN A O 1
ATOM 1862 N N . ASN A 1 245 ? -10.236 -5.713 1.878 1.00 94.38 245 ASN A N 1
ATOM 1863 C CA . ASN A 1 245 ? -10.822 -6.529 2.939 1.00 94.38 245 ASN A CA 1
ATOM 1864 C C . ASN A 1 245 ? -10.655 -5.938 4.347 1.00 94.38 245 ASN A C 1
ATOM 1866 O O . ASN A 1 245 ? -11.294 -6.441 5.269 1.00 94.38 245 ASN A O 1
ATOM 1870 N N . ASN A 1 246 ? -9.861 -4.875 4.541 1.00 96.00 246 ASN A N 1
ATOM 1871 C CA . ASN A 1 246 ? -9.788 -4.147 5.815 1.00 96.00 246 ASN A CA 1
ATOM 1872 C C . ASN A 1 246 ? -11.018 -3.246 5.994 1.00 96.00 246 ASN A C 1
ATOM 1874 O O . ASN A 1 246 ? -10.942 -2.016 6.025 1.00 96.00 246 ASN A O 1
ATOM 1878 N N . LYS A 1 247 ? -12.188 -3.883 5.994 1.00 96.19 247 LYS A N 1
ATOM 1879 C CA . LYS A 1 247 ? -13.491 -3.237 5.959 1.00 96.19 247 LYS A CA 1
ATOM 1880 C C . LYS A 1 247 ? -14.514 -4.111 6.673 1.00 96.19 247 LYS A C 1
ATOM 1882 O O . LYS A 1 247 ? -14.964 -5.126 6.151 1.00 96.19 247 LYS A O 1
ATOM 1887 N N . PHE A 1 248 ? -14.928 -3.658 7.844 1.00 97.38 248 PHE A N 1
ATOM 1888 C CA . PHE A 1 248 ? -15.847 -4.341 8.743 1.00 97.38 248 PHE A CA 1
ATOM 1889 C C . PHE A 1 248 ? -17.119 -3.515 8.929 1.00 97.38 248 PHE A C 1
ATOM 1891 O O . PHE A 1 248 ? -17.080 -2.284 8.959 1.00 97.38 248 PHE A O 1
ATOM 1898 N N . ARG A 1 249 ? -18.268 -4.184 9.065 1.00 95.81 249 ARG A N 1
ATOM 1899 C CA . ARG A 1 249 ? -19.560 -3.502 9.255 1.00 95.81 249 ARG A CA 1
ATOM 1900 C C . ARG A 1 249 ? -19.690 -2.875 10.642 1.00 95.81 249 ARG A C 1
ATOM 1902 O O . ARG A 1 249 ? -20.302 -1.819 10.767 1.00 95.81 249 ARG A O 1
ATOM 1909 N N . THR A 1 250 ? -19.113 -3.502 11.665 1.00 96.75 250 THR A N 1
ATOM 1910 C CA . THR A 1 250 ? -19.184 -3.032 13.054 1.00 96.75 250 THR A CA 1
ATOM 1911 C C . THR A 1 250 ? -17.791 -2.826 13.647 1.00 96.75 250 THR A C 1
ATOM 1913 O O . THR A 1 250 ? -16.821 -3.462 13.224 1.00 96.75 250 THR A O 1
ATOM 1916 N N . ALA A 1 251 ? -17.687 -1.950 14.653 1.00 95.75 251 ALA A N 1
ATOM 1917 C CA . ALA A 1 251 ? -16.443 -1.771 15.398 1.00 95.75 251 ALA A CA 1
ATOM 1918 C C . ALA A 1 251 ? -16.030 -3.082 16.083 1.00 95.75 251 ALA A C 1
ATOM 1920 O O . ALA A 1 251 ? -14.860 -3.453 16.039 1.00 95.75 251 ALA A O 1
ATOM 1921 N N . ARG A 1 252 ? -16.991 -3.818 16.660 1.00 95.25 252 ARG A N 1
ATOM 1922 C CA . ARG A 1 252 ? -16.773 -5.131 17.281 1.00 95.25 252 ARG A CA 1
ATOM 1923 C C . ARG A 1 252 ? -16.075 -6.106 16.343 1.00 95.25 252 ARG A C 1
ATOM 1925 O O . ARG A 1 252 ? -15.094 -6.709 16.768 1.00 95.25 252 ARG A O 1
ATOM 1932 N N . ASP A 1 253 ? -16.549 -6.237 15.107 1.00 96.88 253 ASP A N 1
ATOM 1933 C CA . ASP A 1 253 ? -15.943 -7.149 14.131 1.00 96.88 253 ASP A CA 1
ATOM 1934 C C . ASP A 1 253 ? -14.498 -6.743 13.844 1.00 96.88 253 ASP A C 1
ATOM 1936 O O . ASP A 1 253 ? -13.602 -7.573 13.942 1.00 96.88 253 ASP A O 1
ATOM 1940 N N . CYS A 1 254 ? -14.244 -5.451 13.613 1.00 97.38 254 CYS A N 1
ATOM 1941 C CA . CYS A 1 254 ? -12.886 -4.952 13.406 1.00 97.38 254 CYS A CA 1
ATOM 1942 C C . CYS A 1 254 ? -11.961 -5.265 14.596 1.00 97.38 254 CYS A C 1
ATOM 1944 O O . CYS A 1 254 ? -10.896 -5.856 14.414 1.00 97.38 254 CYS A O 1
ATOM 1946 N N . TRP A 1 255 ? -12.368 -4.924 15.825 1.00 95.31 255 TRP A N 1
ATOM 1947 C CA . TRP A 1 255 ? -11.548 -5.149 17.021 1.00 95.31 255 TRP A CA 1
ATOM 1948 C C . TRP A 1 255 ? -11.312 -6.645 17.269 1.00 95.31 255 TRP A C 1
ATOM 1950 O O . TRP A 1 255 ? -10.205 -7.050 17.618 1.00 95.31 255 TRP A O 1
ATOM 1960 N N . ASN A 1 256 ? -12.331 -7.481 17.062 1.00 93.50 256 ASN A N 1
ATOM 1961 C CA . ASN A 1 256 ? -12.220 -8.927 17.235 1.00 93.50 256 ASN A CA 1
ATOM 1962 C C . ASN A 1 256 ? -11.369 -9.591 16.150 1.00 93.50 256 ASN A C 1
ATOM 1964 O O . ASN A 1 256 ? -10.710 -10.586 16.436 1.00 93.50 256 ASN A O 1
ATOM 1968 N N . THR A 1 257 ? -11.379 -9.084 14.921 1.00 95.25 257 THR A N 1
ATOM 1969 C CA . THR A 1 257 ? -10.566 -9.653 13.844 1.00 95.25 257 THR A CA 1
ATOM 1970 C C . THR A 1 257 ? -9.117 -9.185 13.933 1.00 95.25 257 THR A C 1
ATOM 1972 O O . THR A 1 257 ? -8.212 -9.999 13.776 1.00 95.25 257 THR A O 1
ATOM 1975 N N . CYS A 1 258 ? -8.885 -7.902 14.218 1.00 95.19 258 CYS A N 1
ATOM 1976 C CA . CYS A 1 258 ? -7.574 -7.280 14.032 1.00 95.19 258 CYS A CA 1
ATOM 1977 C C . CYS A 1 258 ? -6.808 -6.938 15.309 1.00 95.19 258 CYS A C 1
ATOM 1979 O O . CYS A 1 258 ? -5.610 -6.691 15.237 1.00 95.19 258 CYS A O 1
ATOM 1981 N N . ALA A 1 259 ? -7.454 -6.954 16.475 1.00 92.38 259 ALA A N 1
ATOM 1982 C CA . ALA A 1 259 ? -6.839 -6.513 17.727 1.00 92.38 259 ALA A CA 1
ATOM 1983 C C . ALA A 1 259 ? -6.979 -7.535 18.868 1.00 92.38 259 ALA A C 1
ATOM 1985 O O . ALA A 1 259 ? -6.857 -7.180 20.037 1.00 92.38 259 ALA A O 1
ATOM 1986 N N . ARG A 1 260 ? -7.207 -8.818 18.552 1.00 82.31 260 ARG A N 1
ATOM 1987 C CA . ARG A 1 260 ? -7.370 -9.898 19.548 1.00 82.31 260 ARG A CA 1
ATOM 1988 C C . ARG A 1 260 ? -6.201 -10.028 20.525 1.00 82.31 260 ARG A C 1
ATOM 1990 O O . ARG A 1 260 ? -6.430 -10.246 21.707 1.00 82.31 260 ARG A O 1
ATOM 1997 N N . ALA A 1 261 ? -4.975 -9.893 20.025 1.00 81.00 261 ALA A N 1
ATOM 1998 C CA . ALA A 1 261 ? -3.748 -9.941 20.823 1.00 81.00 261 ALA A CA 1
ATOM 1999 C C . ALA A 1 261 ? -3.216 -8.540 21.184 1.00 81.00 261 ALA A C 1
ATOM 2001 O O . ALA A 1 261 ? -2.086 -8.409 21.644 1.00 81.00 261 ALA A O 1
ATOM 2002 N N . SER A 1 262 ? -3.998 -7.483 20.939 1.00 80.62 262 SER A N 1
ATOM 2003 C CA . SER A 1 262 ? -3.560 -6.113 21.196 1.00 80.62 262 SER A CA 1
ATOM 2004 C C . SER A 1 262 ? -3.523 -5.827 22.697 1.00 80.62 262 SER A C 1
ATOM 2006 O O . SER A 1 262 ? -4.435 -6.185 23.446 1.00 80.62 262 SER A O 1
ATOM 2008 N N . SER A 1 263 ? -2.487 -5.114 23.137 1.00 84.19 263 SER A N 1
ATOM 2009 C CA . SER A 1 263 ? -2.421 -4.533 24.480 1.00 84.19 263 SER A CA 1
ATOM 2010 C C . SER A 1 263 ? -3.412 -3.375 24.663 1.00 84.19 263 SER A C 1
ATOM 2012 O O . SER A 1 263 ? -3.677 -2.985 25.805 1.00 84.19 263 SER A O 1
ATOM 2014 N N . ASN A 1 264 ? -4.002 -2.867 23.570 1.00 88.81 264 ASN A N 1
ATOM 2015 C CA . ASN A 1 264 ? -4.945 -1.759 23.575 1.00 88.81 264 ASN A CA 1
ATOM 2016 C C . ASN A 1 264 ? -6.169 -2.084 24.443 1.00 88.81 264 ASN A C 1
ATOM 2018 O O . ASN A 1 264 ? -6.918 -3.036 24.210 1.00 88.81 264 ASN A O 1
ATOM 2022 N N . ASN A 1 265 ? -6.399 -1.241 25.448 1.00 91.38 265 ASN A N 1
ATOM 2023 C CA . ASN A 1 265 ? -7.489 -1.396 26.401 1.00 91.38 265 ASN A CA 1
ATOM 2024 C C . ASN A 1 265 ? -8.872 -1.388 25.738 1.00 91.38 265 ASN A C 1
ATOM 2026 O O . ASN A 1 265 ? -9.776 -2.051 26.232 1.00 91.38 265 ASN A O 1
ATOM 2030 N N . CYS A 1 266 ? -9.037 -0.720 24.598 1.00 92.56 266 CYS A N 1
ATOM 2031 C CA . CYS A 1 266 ? -10.295 -0.658 23.857 1.00 92.56 266 CYS A CA 1
ATOM 2032 C C . CYS A 1 266 ? -10.688 -1.999 23.214 1.00 92.56 266 CYS A C 1
ATOM 2034 O O . CYS A 1 266 ? -11.868 -2.227 22.950 1.00 92.56 266 CYS A O 1
ATOM 2036 N N . ALA A 1 267 ? -9.719 -2.892 22.976 1.00 92.25 267 ALA A N 1
ATOM 2037 C CA . ALA A 1 267 ? -9.955 -4.233 22.441 1.00 92.25 267 ALA A CA 1
ATOM 2038 C C . ALA A 1 267 ? -10.411 -5.230 23.520 1.00 92.25 267 ALA A C 1
ATOM 2040 O O . ALA A 1 267 ? -10.992 -6.268 23.199 1.00 92.25 267 ALA A O 1
ATOM 2041 N N . LYS A 1 268 ? -10.157 -4.924 24.796 1.00 90.38 268 LYS A N 1
ATOM 2042 C CA . LYS A 1 268 ? -10.410 -5.824 25.924 1.00 90.38 268 LYS A CA 1
ATOM 2043 C C . LYS A 1 268 ? -11.875 -5.813 26.339 1.00 90.38 268 LYS A C 1
ATOM 2045 O O . LYS A 1 268 ? -12.600 -4.829 26.152 1.00 90.38 268 LYS A O 1
ATOM 2050 N N . ASP A 1 269 ? -12.299 -6.914 26.950 1.00 87.50 269 ASP A N 1
ATOM 2051 C CA . ASP A 1 269 ? -13.602 -6.966 27.596 1.00 87.50 269 ASP A CA 1
ATOM 2052 C C . ASP A 1 269 ? -13.632 -6.017 28.815 1.00 87.50 269 ASP A C 1
ATOM 2054 O O . ASP A 1 269 ? -12.694 -6.019 29.625 1.00 87.50 269 ASP A O 1
ATOM 2058 N N . PRO A 1 270 ? -14.670 -5.175 28.954 1.00 85.12 270 PRO A N 1
ATOM 2059 C CA . PRO A 1 270 ? -14.810 -4.279 30.100 1.00 85.12 270 PRO A CA 1
ATOM 2060 C C . PRO A 1 270 ? -15.013 -4.988 31.443 1.00 85.12 270 PRO A C 1
ATOM 2062 O O . PRO A 1 270 ? -14.856 -4.332 32.474 1.00 85.12 270 PRO A O 1
ATOM 2065 N N . ASN A 1 271 ? -15.288 -6.299 31.456 1.00 80.62 271 ASN A N 1
ATOM 2066 C CA . ASN A 1 271 ? -15.591 -7.089 32.648 1.00 80.62 271 ASN A CA 1
ATOM 2067 C C . ASN A 1 271 ? -16.665 -6.389 33.486 1.00 80.62 271 ASN A C 1
ATOM 2069 O O . ASN A 1 271 ? -16.422 -5.951 34.615 1.00 80.62 271 ASN A O 1
ATOM 2073 N N . LEU A 1 272 ? -17.830 -6.187 32.870 1.00 79.81 272 LEU A N 1
ATOM 2074 C CA . LEU A 1 272 ? -18.957 -5.552 33.540 1.00 79.81 272 LEU A CA 1
ATOM 2075 C C . LEU A 1 272 ? -19.401 -6.456 34.693 1.00 79.81 272 LEU A C 1
ATOM 2077 O O . LEU A 1 272 ? -19.738 -7.617 34.477 1.00 79.81 272 LEU A O 1
ATOM 2081 N N . ASN A 1 273 ? -19.400 -5.923 35.915 1.00 66.50 273 ASN A N 1
ATOM 2082 C CA . ASN A 1 273 ? -20.062 -6.591 37.031 1.00 66.50 273 ASN A CA 1
ATOM 2083 C C . ASN A 1 273 ? -21.559 -6.618 36.721 1.00 66.50 273 ASN A C 1
ATOM 2085 O O . ASN A 1 273 ? -22.114 -5.580 36.352 1.00 66.50 273 ASN A O 1
ATOM 2089 N N . VAL A 1 274 ? -22.180 -7.786 36.872 1.00 60.72 274 VAL A N 1
ATOM 2090 C CA . VAL A 1 274 ? -23.531 -8.082 36.370 1.00 60.72 274 VAL A CA 1
ATOM 2091 C C . VAL A 1 274 ? -24.609 -7.118 36.900 1.00 60.72 274 VAL A C 1
ATOM 2093 O O . VAL A 1 274 ? -25.603 -6.923 36.216 1.00 60.72 274 VAL A O 1
ATOM 2096 N N . ASP A 1 275 ? -24.376 -6.381 37.994 1.00 57.59 275 ASP A N 1
ATOM 2097 C CA . ASP A 1 275 ? -25.443 -5.614 38.658 1.00 57.59 275 ASP A CA 1
ATOM 2098 C C . ASP A 1 275 ? -25.196 -4.105 38.856 1.00 57.59 275 ASP A C 1
ATOM 2100 O O . ASP A 1 275 ? -25.947 -3.446 39.570 1.00 57.59 275 ASP A O 1
ATOM 2104 N N . GLY A 1 276 ? -24.147 -3.497 38.285 1.00 62.59 276 GLY A N 1
ATOM 2105 C CA . GLY A 1 276 ? -23.892 -2.051 38.492 1.00 62.59 276 GLY A CA 1
ATOM 2106 C C . GLY A 1 276 ? -23.682 -1.642 39.967 1.00 62.59 276 GLY A C 1
ATOM 2107 O O . GLY A 1 276 ? -23.687 -0.453 40.305 1.00 62.59 276 GLY A O 1
ATOM 2108 N N . ILE A 1 277 ? -23.477 -2.629 40.843 1.00 71.88 277 ILE A N 1
ATOM 2109 C CA . ILE A 1 277 ? -23.161 -2.485 42.259 1.00 71.88 277 ILE A CA 1
ATOM 2110 C C . ILE A 1 277 ? -21.664 -2.179 42.327 1.00 71.88 277 ILE A C 1
ATOM 2112 O O . ILE A 1 277 ? -20.815 -2.989 41.970 1.00 71.88 277 ILE A O 1
ATOM 2116 N N . GLY A 1 278 ? -21.322 -0.955 42.694 1.00 80.25 278 GLY A N 1
ATOM 2117 C CA . GLY A 1 278 ? -19.950 -0.475 42.783 1.00 80.25 278 GLY A CA 1
ATOM 2118 C C . GLY A 1 278 ? -19.959 0.990 43.188 1.00 80.25 278 GLY A C 1
ATOM 2119 O O . GLY A 1 278 ? -20.977 1.661 43.042 1.00 80.25 278 GLY A O 1
ATOM 2120 N N . ILE A 1 279 ? -18.838 1.502 43.691 1.00 85.75 279 ILE A N 1
ATOM 2121 C CA . ILE A 1 279 ? -18.739 2.902 44.145 1.00 85.75 279 ILE A CA 1
ATOM 2122 C C . ILE A 1 279 ? -17.918 3.773 43.192 1.00 85.75 279 ILE A C 1
ATOM 2124 O O . ILE A 1 279 ? -18.061 4.993 43.179 1.00 85.75 279 ILE A O 1
ATOM 2128 N N . TYR A 1 280 ? -17.083 3.165 42.348 1.00 87.62 280 TYR A N 1
ATOM 2129 C CA . TYR A 1 280 ? -16.240 3.899 41.413 1.00 87.62 280 TYR A CA 1
ATOM 2130 C C . TYR A 1 280 ? -16.900 3.957 40.040 1.00 87.62 280 TYR A C 1
ATOM 2132 O O . TYR A 1 280 ? -16.845 2.999 39.269 1.00 87.62 280 TYR A O 1
ATOM 2140 N N . GLN A 1 281 ? -17.504 5.099 39.716 1.00 90.56 281 GLN A N 1
ATOM 2141 C CA . GLN A 1 281 ? -17.992 5.369 38.367 1.00 90.56 281 GLN A CA 1
ATOM 2142 C C . GLN A 1 281 ? -16.818 5.493 37.389 1.00 90.56 281 GLN A C 1
ATOM 2144 O O . GLN A 1 281 ? -15.857 6.228 37.641 1.00 90.56 281 GLN A O 1
ATOM 2149 N N . ARG A 1 282 ? -16.893 4.767 36.272 1.00 92.31 282 ARG A N 1
ATOM 2150 C CA . ARG A 1 282 ? -15.906 4.797 35.185 1.00 92.31 282 ARG A CA 1
ATOM 2151 C C . ARG A 1 282 ? -16.589 4.618 33.840 1.00 92.31 282 ARG A C 1
ATOM 2153 O O . ARG A 1 282 ? -17.687 4.068 33.767 1.00 92.31 282 ARG A O 1
ATOM 2160 N N . TYR A 1 283 ? -15.906 5.042 32.787 1.00 93.81 283 TYR A N 1
ATOM 2161 C CA . TYR A 1 283 ? -16.318 4.828 31.407 1.00 93.81 283 TYR A CA 1
ATOM 2162 C C . TYR A 1 283 ? -15.633 3.598 30.825 1.00 93.81 283 TYR A C 1
ATOM 2164 O O . TYR A 1 283 ? -14.504 3.292 31.186 1.00 93.81 283 TYR A O 1
ATOM 2172 N N . TYR A 1 284 ? -16.296 2.904 29.914 1.00 93.75 284 TYR A N 1
ATOM 2173 C CA . TYR A 1 284 ? -15.732 1.823 29.120 1.00 93.75 284 TYR A CA 1
ATOM 2174 C C . TYR A 1 284 ? -16.205 1.960 27.677 1.00 93.75 284 TYR A C 1
ATOM 2176 O O . TYR A 1 284 ? -17.277 2.511 27.404 1.00 93.75 284 TYR A O 1
ATOM 2184 N N . TYR A 1 285 ? -15.405 1.462 26.746 1.00 95.38 285 TYR A N 1
ATOM 2185 C CA . TYR A 1 285 ? -15.753 1.443 25.339 1.00 95.38 285 TYR A CA 1
ATOM 2186 C C . TYR A 1 285 ? -16.529 0.173 24.994 1.00 95.38 285 TYR A C 1
ATOM 2188 O O . TYR A 1 285 ? -16.001 -0.940 25.039 1.00 95.38 285 TYR A O 1
ATOM 2196 N N . ASP A 1 286 ? -17.795 0.346 24.630 1.00 94.56 286 ASP A N 1
ATOM 2197 C CA . ASP A 1 286 ? -18.633 -0.704 24.074 1.00 94.56 286 ASP A CA 1
ATOM 2198 C C . ASP A 1 286 ? -18.388 -0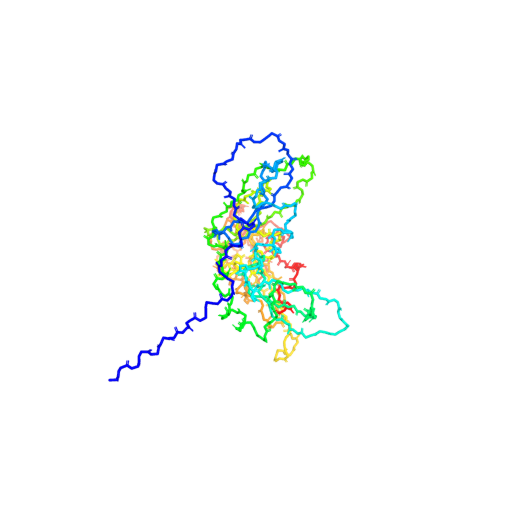.805 22.565 1.00 94.56 286 ASP A C 1
ATOM 2200 O O . ASP A 1 286 ? -18.823 0.040 21.776 1.00 94.56 286 ASP A O 1
ATOM 2204 N N . ARG A 1 287 ? -17.694 -1.874 22.168 1.00 94.38 287 ARG A N 1
ATOM 2205 C CA . ARG A 1 287 ? -17.360 -2.170 20.769 1.00 94.38 287 ARG A CA 1
ATOM 2206 C C . ARG A 1 287 ? -18.586 -2.516 19.915 1.00 94.38 287 ARG A C 1
ATOM 2208 O O . ARG A 1 287 ? -18.511 -2.412 18.696 1.00 94.38 287 ARG A O 1
ATOM 2215 N N . GLY A 1 288 ? -19.690 -2.962 20.516 1.00 92.38 288 GLY A N 1
ATOM 2216 C CA . GLY A 1 288 ? -20.931 -3.254 19.792 1.00 92.38 288 GLY A CA 1
ATOM 2217 C C . GLY A 1 288 ? -21.628 -1.997 19.310 1.00 92.38 288 GLY A C 1
ATOM 2218 O O . GLY A 1 288 ? -22.009 -1.906 18.147 1.00 92.38 288 GLY A O 1
ATOM 2219 N N . ASP A 1 289 ? -21.724 -1.021 20.207 1.00 92.56 289 ASP A N 1
ATOM 2220 C CA . ASP A 1 289 ? -22.414 0.240 19.941 1.00 92.56 289 ASP A CA 1
ATOM 2221 C C . ASP A 1 289 ? -21.490 1.334 19.394 1.00 92.56 289 ASP A C 1
ATOM 2223 O O . ASP A 1 289 ? -21.969 2.406 19.017 1.00 92.56 289 ASP A O 1
ATOM 2227 N N . ASP A 1 290 ? -20.173 1.095 19.388 1.00 94.50 290 ASP A N 1
ATOM 2228 C CA . ASP A 1 290 ? -19.142 2.099 19.108 1.00 94.50 290 ASP A CA 1
ATOM 2229 C C . ASP A 1 290 ? -19.319 3.356 19.991 1.00 94.50 290 ASP A C 1
ATOM 2231 O O . ASP A 1 290 ? -19.320 4.513 19.539 1.00 94.50 290 ASP A O 1
ATOM 2235 N N . LYS A 1 291 ? -19.532 3.132 21.294 1.00 95.19 291 LYS A N 1
ATOM 2236 C CA . LYS A 1 291 ? -19.840 4.182 22.277 1.00 95.19 291 LYS A CA 1
ATOM 2237 C C . LYS A 1 291 ? -19.084 3.980 23.580 1.00 95.19 291 LYS A C 1
ATOM 2239 O O . LYS A 1 291 ? -18.938 2.869 24.070 1.00 95.19 291 LYS A O 1
ATOM 2244 N N . CYS A 1 292 ? -18.682 5.095 24.179 1.00 96.44 292 CYS A N 1
ATOM 2245 C CA . CYS A 1 292 ? -18.223 5.120 25.560 1.00 96.44 292 CYS A CA 1
ATOM 2246 C C . CYS A 1 292 ? -19.435 5.205 26.485 1.00 96.44 292 CYS A C 1
ATOM 2248 O O . CYS A 1 292 ? -20.158 6.202 26.464 1.00 96.44 292 CYS A O 1
ATOM 2250 N N . LYS A 1 293 ? -19.660 4.152 27.266 1.00 94.88 293 LYS A N 1
ATOM 2251 C CA . LYS A 1 293 ? -20.721 4.054 28.276 1.00 94.88 293 LYS A CA 1
ATOM 2252 C C . LYS A 1 293 ? -20.094 4.136 29.661 1.00 94.88 293 LYS A C 1
ATOM 2254 O O . LYS A 1 293 ? -18.894 3.919 29.792 1.00 94.88 293 LYS A O 1
ATOM 2259 N N . PHE A 1 294 ? -20.874 4.442 30.693 1.00 92.19 294 PHE A N 1
ATOM 2260 C CA . PHE A 1 294 ? -20.392 4.382 32.072 1.00 92.19 294 PHE A CA 1
ATOM 2261 C C . PHE A 1 294 ? -21.055 3.244 32.843 1.00 92.19 294 PHE A C 1
ATOM 2263 O O . PHE A 1 294 ? -22.167 2.828 32.527 1.00 92.19 294 PHE A O 1
ATOM 2270 N N . THR A 1 295 ? -20.357 2.749 33.857 1.00 90.62 295 THR A N 1
ATOM 2271 C CA . THR A 1 295 ? -20.905 1.863 34.888 1.00 90.62 295 THR A CA 1
ATOM 2272 C C . THR A 1 295 ? -20.154 2.097 36.201 1.00 90.62 295 THR A C 1
ATOM 2274 O O . THR A 1 295 ? -19.214 2.902 36.254 1.00 90.62 295 THR A O 1
ATOM 2277 N N . ARG A 1 296 ? -20.568 1.427 37.277 1.00 88.44 296 ARG A N 1
ATOM 2278 C CA . ARG A 1 296 ? -19.874 1.456 38.566 1.00 88.44 296 ARG A CA 1
ATOM 2279 C C . ARG A 1 296 ? -19.091 0.165 38.783 1.00 88.44 296 ARG A C 1
ATOM 2281 O O . ARG A 1 296 ? -19.590 -0.928 38.541 1.00 88.44 296 ARG A O 1
ATOM 2288 N N . PHE A 1 297 ? -17.860 0.307 39.262 1.00 83.81 297 PHE A N 1
ATOM 2289 C CA . PHE A 1 297 ? -16.953 -0.795 39.573 1.00 83.81 297 PHE A CA 1
ATOM 2290 C C . PHE A 1 297 ? -16.585 -0.793 41.065 1.00 83.81 297 PHE A C 1
ATOM 2292 O O . PHE A 1 297 ? -16.583 0.253 41.717 1.00 83.81 297 PHE A O 1
ATOM 2299 N N . PHE A 1 298 ? -16.229 -1.962 41.607 1.00 82.94 298 PHE A N 1
ATOM 2300 C CA . PHE A 1 298 ? -15.776 -2.102 43.002 1.00 82.94 298 PHE A CA 1
ATOM 2301 C C . PHE A 1 298 ? -14.331 -1.654 43.237 1.00 82.94 298 PHE A C 1
ATOM 2303 O O . PHE A 1 298 ? -13.974 -1.288 44.349 1.00 82.94 298 PHE A O 1
ATOM 2310 N N . THR A 1 299 ? -13.493 -1.661 42.199 1.00 80.19 299 THR A N 1
ATOM 2311 C CA . THR A 1 299 ? -12.079 -1.270 42.300 1.00 80.19 299 THR A CA 1
ATOM 2312 C C . THR A 1 299 ? -11.813 0.068 41.627 1.00 80.19 299 THR A C 1
ATOM 2314 O O . THR A 1 299 ? -12.357 0.351 40.558 1.00 80.19 299 THR A O 1
ATOM 2317 N N . LYS A 1 300 ? -10.944 0.871 42.251 1.00 79.31 300 LYS A N 1
ATOM 2318 C CA . LYS A 1 300 ? -10.492 2.172 41.748 1.00 79.31 300 LYS A CA 1
ATOM 2319 C C . LYS A 1 300 ? -9.529 2.051 40.558 1.00 79.31 300 LYS A C 1
ATOM 2321 O O . LYS A 1 300 ? -9.476 2.997 39.773 1.00 79.31 300 LYS A O 1
ATOM 2326 N N . SER A 1 301 ? -8.798 0.933 40.439 1.00 78.44 301 SER A N 1
ATOM 2327 C CA . SER A 1 301 ? -7.765 0.724 39.408 1.00 78.44 301 SER A CA 1
ATOM 2328 C C . SER A 1 301 ? -8.374 0.613 38.008 1.00 78.44 301 SER A C 1
ATOM 2330 O O . SER A 1 301 ? -9.437 0.014 37.821 1.00 78.44 301 SER A O 1
ATOM 2332 N N . ASN A 1 302 ? -7.675 1.182 37.027 1.00 74.69 302 ASN A N 1
ATOM 2333 C CA . ASN A 1 302 ? -7.998 1.090 35.604 1.00 74.69 302 ASN A CA 1
ATOM 2334 C C . ASN A 1 302 ? -6.945 0.281 34.823 1.00 74.69 302 ASN A C 1
ATOM 2336 O O . ASN A 1 302 ? -7.071 0.128 33.609 1.00 74.69 302 ASN A O 1
ATOM 2340 N N . ASP A 1 303 ? -5.918 -0.239 35.500 1.00 77.19 303 ASP A N 1
ATOM 2341 C CA . ASP A 1 303 ? -4.685 -0.673 34.846 1.00 77.19 303 ASP A CA 1
ATOM 2342 C C . ASP A 1 303 ? -4.923 -1.870 33.930 1.00 77.19 303 ASP A C 1
ATOM 2344 O O . ASP A 1 303 ? -5.418 -2.924 34.338 1.00 77.19 303 ASP A O 1
ATOM 2348 N N . GLY A 1 304 ? -4.601 -1.669 32.652 1.00 77.94 304 GLY A N 1
ATOM 2349 C CA . GLY A 1 304 ? -4.713 -2.688 31.616 1.00 77.94 304 GLY A CA 1
ATOM 2350 C C . GLY A 1 304 ? -6.141 -3.140 31.294 1.00 77.94 304 GLY A C 1
ATOM 2351 O O . GLY A 1 304 ? -6.284 -4.188 30.662 1.00 77.94 304 GLY A O 1
ATOM 2352 N N . LYS A 1 305 ? -7.185 -2.402 31.699 1.00 86.81 305 LYS A N 1
ATOM 2353 C CA . LYS A 1 305 ? -8.598 -2.740 31.438 1.00 86.81 305 LYS A CA 1
ATOM 2354 C C . LYS A 1 305 ? -9.260 -1.719 30.518 1.00 86.81 305 LYS A C 1
ATOM 2356 O O . LYS A 1 305 ? -8.827 -0.577 30.424 1.00 86.81 305 LYS A O 1
ATOM 2361 N N . ASN A 1 306 ? -10.360 -2.117 29.879 1.00 92.31 306 ASN A N 1
ATOM 2362 C CA . ASN A 1 306 ? -11.249 -1.216 29.144 1.00 92.31 306 ASN A CA 1
ATOM 2363 C C . ASN A 1 306 ? -12.033 -0.328 30.133 1.00 92.31 306 ASN A C 1
ATOM 2365 O O . ASN A 1 306 ? -13.202 -0.581 30.427 1.00 92.31 306 ASN A O 1
ATOM 2369 N N . ARG A 1 307 ? -11.343 0.638 30.751 1.00 91.88 307 ARG A N 1
ATOM 2370 C CA . ARG A 1 307 ? -11.856 1.463 31.847 1.00 91.88 307 ARG A CA 1
ATOM 2371 C C . ARG A 1 307 ? -11.140 2.816 31.892 1.00 91.88 307 ARG A C 1
ATOM 2373 O O . ARG A 1 307 ? -9.921 2.864 31.984 1.00 91.88 307 ARG A O 1
ATOM 2380 N N . PHE A 1 308 ? -11.908 3.898 31.907 1.00 93.62 308 PHE A N 1
ATOM 2381 C CA . PHE A 1 308 ? -11.436 5.280 31.783 1.00 93.62 308 PHE A CA 1
ATOM 2382 C C . PHE A 1 308 ? -12.102 6.176 32.833 1.00 93.62 308 PHE A C 1
ATOM 2384 O O . PHE A 1 308 ? -13.225 5.905 33.274 1.00 93.62 308 PHE A O 1
ATOM 2391 N N . TYR A 1 309 ? -11.434 7.252 33.248 1.00 92.38 309 TYR A N 1
ATOM 2392 C CA . TYR A 1 309 ? -11.975 8.185 34.240 1.00 92.38 309 TYR A CA 1
ATOM 2393 C C . TYR A 1 309 ? -13.061 9.079 33.652 1.00 92.38 309 TYR A C 1
ATOM 2395 O O . TYR A 1 309 ? -14.066 9.345 34.310 1.00 92.38 309 TYR A O 1
ATOM 2403 N N . THR A 1 310 ? -12.878 9.517 32.408 1.00 95.00 310 THR A N 1
ATOM 2404 C CA . THR A 1 310 ? -13.798 10.444 31.743 1.00 95.00 310 THR A CA 1
ATOM 2405 C C . THR A 1 310 ? -14.276 9.900 30.403 1.00 95.00 310 THR A C 1
ATOM 2407 O O . THR A 1 310 ? -13.615 9.080 29.762 1.00 95.00 310 THR A O 1
ATOM 2410 N N . VAL A 1 311 ? -15.436 10.383 29.948 1.00 95.75 311 VAL A N 1
ATOM 2411 C CA . VAL A 1 311 ? -15.944 10.055 28.611 1.00 95.75 311 VAL A CA 1
ATOM 2412 C C . VAL A 1 311 ? -14.987 10.541 27.521 1.00 95.75 311 VAL A C 1
ATOM 2414 O O . VAL A 1 311 ? -14.779 9.835 26.541 1.00 95.75 311 VAL A O 1
ATOM 2417 N N . THR A 1 312 ? -14.362 11.705 27.715 1.00 96.50 312 THR A N 1
ATOM 2418 C CA . THR A 1 312 ? -13.417 12.309 26.769 1.00 96.50 312 THR A CA 1
ATOM 2419 C C . THR A 1 312 ? -12.170 11.450 26.599 1.00 96.50 312 THR A C 1
ATOM 2421 O O . THR A 1 312 ? -11.740 11.218 25.473 1.00 96.50 312 THR A O 1
ATOM 2424 N N . GLU A 1 313 ? -11.622 10.930 27.699 1.00 95.38 313 GLU A N 1
ATOM 2425 C CA . GLU A 1 313 ? -10.496 9.991 27.685 1.00 95.38 313 GLU A CA 1
ATOM 2426 C C . GLU A 1 313 ? -10.861 8.719 26.910 1.00 95.38 313 GLU A C 1
ATOM 2428 O O . GLU A 1 313 ? -10.192 8.379 25.939 1.00 95.38 313 GLU A O 1
ATOM 2433 N N . CYS A 1 314 ? -11.990 8.085 27.249 1.00 95.81 314 CYS A N 1
ATOM 2434 C CA . CYS A 1 314 ? -12.473 6.906 26.530 1.00 95.81 314 CYS A CA 1
ATOM 2435 C C . CYS A 1 314 ? -12.651 7.173 25.026 1.00 95.81 314 CYS A C 1
ATOM 2437 O O . CYS A 1 314 ? -12.257 6.361 24.191 1.00 95.81 314 CYS A O 1
ATOM 2439 N N . GLN A 1 315 ? -13.234 8.317 24.656 1.00 95.44 315 GLN A N 1
ATOM 2440 C CA . GLN A 1 315 ? -13.454 8.666 23.254 1.00 95.44 315 GLN A CA 1
ATOM 2441 C C . GLN A 1 315 ? -12.136 8.900 22.515 1.00 95.44 315 GLN A C 1
ATOM 2443 O O . GLN A 1 315 ? -11.978 8.392 21.410 1.00 95.44 315 GLN A O 1
ATOM 2448 N N . LYS A 1 316 ? -11.189 9.625 23.116 1.00 93.50 316 LYS A N 1
ATOM 2449 C CA . LYS A 1 316 ? -9.870 9.889 22.530 1.00 93.50 316 LYS A CA 1
ATOM 2450 C C . LYS A 1 316 ? -9.072 8.598 22.324 1.00 93.50 316 LYS A C 1
ATOM 2452 O O . LYS A 1 316 ? -8.426 8.421 21.288 1.00 93.50 316 LYS A O 1
ATOM 2457 N N . GLU A 1 317 ? -9.131 7.687 23.290 1.00 92.50 317 GLU A N 1
ATOM 2458 C CA . GLU A 1 317 ? -8.394 6.429 23.221 1.00 92.50 317 GLU A CA 1
ATOM 2459 C C . GLU A 1 317 ? -9.054 5.419 22.279 1.00 92.50 317 GLU A C 1
ATOM 2461 O O . GLU A 1 317 ? -8.369 4.832 21.445 1.00 92.50 317 GLU A O 1
ATOM 2466 N N . CYS A 1 318 ? -10.378 5.262 22.322 1.00 94.12 318 CYS A N 1
ATOM 2467 C CA . CYS A 1 318 ? -11.044 4.154 21.634 1.00 94.12 318 CYS A CA 1
ATOM 2468 C C . CYS A 1 318 ? -11.739 4.509 20.327 1.00 94.12 318 CYS A C 1
ATOM 2470 O O . CYS A 1 318 ? -11.961 3.620 19.503 1.00 94.12 318 CYS A O 1
ATOM 2472 N N . LYS A 1 319 ? -12.098 5.778 20.111 1.00 93.50 319 LYS A N 1
ATOM 2473 C CA . LYS A 1 319 ? -12.785 6.200 18.890 1.00 93.50 319 LYS A CA 1
ATOM 2474 C C . LYS A 1 319 ? -11.814 6.903 17.960 1.00 93.50 319 LYS A C 1
ATOM 2476 O O . LYS A 1 319 ? -11.240 7.933 18.297 1.00 93.50 319 LYS A O 1
ATOM 2481 N N . ALA A 1 320 ? -11.695 6.372 16.752 1.00 92.44 320 ALA A N 1
ATOM 2482 C CA . ALA A 1 320 ? -10.915 6.979 15.690 1.00 92.44 320 ALA A CA 1
ATOM 2483 C C . ALA A 1 320 ? -11.758 7.116 14.422 1.00 92.44 320 ALA A C 1
ATOM 2485 O O . ALA A 1 320 ? -12.626 6.290 14.121 1.00 92.44 320 ALA A O 1
ATOM 2486 N N . TYR A 1 321 ? -11.504 8.189 13.683 1.00 91.50 321 TYR A N 1
ATOM 2487 C CA . TYR A 1 321 ? -12.115 8.452 12.390 1.00 91.50 321 TYR A CA 1
ATOM 2488 C C . TYR A 1 321 ? -10.998 8.578 11.375 1.00 91.50 321 TYR A C 1
ATOM 2490 O O . TYR A 1 321 ? -10.099 9.400 11.560 1.00 91.50 321 TYR A O 1
ATOM 2498 N N . TYR A 1 322 ? -11.083 7.787 10.313 1.00 88.25 322 TYR A N 1
ATOM 2499 C CA . TYR A 1 322 ? -10.127 7.874 9.226 1.00 88.25 322 TYR A CA 1
ATOM 2500 C C . TYR A 1 322 ? -10.274 9.241 8.565 1.00 88.25 322 TYR A C 1
ATOM 2502 O O . TYR A 1 322 ? -11.343 9.580 8.048 1.00 88.25 322 TYR A O 1
ATOM 2510 N N . LYS A 1 323 ? -9.209 10.042 8.616 1.00 78.75 323 LYS A N 1
ATOM 2511 C CA . LYS A 1 323 ? -9.204 11.409 8.077 1.00 78.75 323 LYS A CA 1
ATOM 2512 C C . LYS A 1 323 ? -8.972 11.468 6.567 1.00 78.75 323 LYS A C 1
ATOM 2514 O O . LYS A 1 323 ? -9.054 12.551 6.003 1.00 78.75 323 LYS A O 1
ATOM 2519 N N . GLY A 1 324 ? -8.782 10.316 5.921 1.00 67.56 324 GLY A N 1
ATOM 2520 C CA . GLY A 1 324 ? -8.564 10.226 4.485 1.00 67.56 324 GLY A CA 1
ATOM 2521 C C . GLY A 1 324 ? -7.142 10.614 4.106 1.00 67.56 324 GLY A C 1
ATOM 2522 O O . GLY A 1 324 ? -6.786 11.782 4.148 1.00 67.56 324 GLY A O 1
ATOM 2523 N N . GLU A 1 325 ? -6.369 9.639 3.645 1.00 54.88 325 GLU A N 1
ATOM 2524 C CA . GLU A 1 325 ? -5.228 9.881 2.769 1.00 54.88 325 GLU A CA 1
ATOM 2525 C C . GLU A 1 325 ? -5.369 8.973 1.546 1.00 54.88 325 GLU A C 1
ATOM 2527 O O . GLU A 1 325 ? -5.190 7.759 1.603 1.00 54.88 325 GLU A O 1
ATOM 2532 N N . THR A 1 326 ? -5.702 9.623 0.430 1.00 47.03 326 THR A N 1
ATOM 2533 C CA . THR A 1 326 ? -5.722 9.135 -0.954 1.00 47.03 326 THR A CA 1
ATOM 2534 C C . THR A 1 326 ? -6.821 8.128 -1.335 1.00 47.03 326 THR A C 1
ATOM 2536 O O . THR A 1 326 ? -7.032 7.093 -0.716 1.00 47.03 326 THR A O 1
ATOM 2539 N N . ASN A 1 327 ? -7.542 8.428 -2.419 1.00 43.84 327 ASN A N 1
ATOM 2540 C CA . ASN A 1 327 ? -8.305 7.429 -3.164 1.00 43.84 327 ASN A CA 1
ATOM 2541 C C . ASN A 1 327 ? -7.287 6.409 -3.731 1.00 43.84 327 ASN A C 1
ATOM 2543 O O . ASN A 1 327 ? -6.323 6.775 -4.410 1.00 43.84 327 ASN A O 1
ATOM 2547 N N . TRP A 1 328 ? -7.445 5.133 -3.374 1.00 48.75 328 TRP A N 1
ATOM 2548 C CA . TRP A 1 328 ? -6.462 4.067 -3.633 1.00 48.75 328 TRP A CA 1
ATOM 2549 C C . TRP A 1 328 ? -6.645 3.345 -4.975 1.00 48.75 328 TRP A C 1
ATOM 2551 O O . TRP A 1 328 ? -5.783 2.558 -5.343 1.00 48.75 328 TRP A O 1
ATOM 2561 N N . MET A 1 329 ? -7.741 3.603 -5.688 1.00 41.53 329 MET A N 1
ATOM 2562 C CA . MET A 1 329 ? -8.069 2.995 -6.982 1.00 41.53 329 MET A CA 1
ATOM 2563 C C . MET A 1 329 ? -8.951 3.965 -7.776 1.00 41.53 329 MET A C 1
ATOM 2565 O O . MET A 1 329 ? -10.174 3.867 -7.709 1.00 41.53 329 MET A O 1
ATOM 2569 N N . GLU A 1 330 ? -8.342 4.951 -8.433 1.00 40.75 330 GLU A N 1
ATOM 2570 C CA . GLU A 1 330 ? -9.022 5.731 -9.485 1.00 40.75 330 GLU A CA 1
ATOM 2571 C C . GLU A 1 330 ? -8.687 5.240 -10.899 1.00 40.75 330 GLU A C 1
ATOM 2573 O O . GLU A 1 330 ? -9.282 5.734 -11.848 1.00 40.75 330 GLU A O 1
ATOM 2578 N N . ASP A 1 331 ? -7.866 4.195 -11.037 1.00 37.12 331 ASP A N 1
ATOM 2579 C CA . ASP A 1 331 ? -7.539 3.585 -12.329 1.00 37.12 331 ASP A CA 1
ATOM 2580 C C . ASP A 1 331 ? -8.084 2.154 -12.421 1.00 37.12 331 ASP A C 1
ATOM 2582 O O . ASP A 1 331 ? -7.841 1.353 -11.491 1.00 37.12 331 ASP A O 1
#

Foldseek 3Di:
DDDDDPDPPPDDQAADFDQQQDFDPDDDDDDAAAWKWGQDNVQLAIWTDQRCGDDTRNIDRDRVVRCLRGNLSNQAQQRDFAFDDDPFFCWWWGQDLLLLAIDIDGGDTDPDDDDRRHDIDPDSVRRCVSRVVSSDQQLPDDQWLDDARDPDPPVVQPQWKWFADLVQQAIDTHNRRGTDTHSSIHSDSLSNCVRRVVSHDLQRHDFALAAADDVPPQAWAWWWFQDPVLRATAIETRRPDDDDNRTGNFQLVRLVVHVVVPLQQLSADQPDDPPLPADQKWWFQDRRVRAIDIGHDNDPDPPSHRTHNDRVVNCVRHYHHDPDDDNSDPD